Protein AF-X0QQA8-F1 (afdb_monomer)

Secondary structure (DSSP, 8-state):
-HHHHHHHHHTTT-HHHHHHHHHHHHHHHHHHTTSS-HHHHHHHHHHHHHHHHHHHHHHHHHHHHHHHHHHTTHHHHHHHHHGGG--TTTHHHHHHHHHHHHHHHHT-SSHHHHHHHHHHHHHHHHHT--HHHHHHHHHHHHHHHHHH-TT-HHHHHHHHHHTS-HHHHHHHHHHHHHHHHHHHHHHHHHHHHHHHS-----SS---S------HHHHHHHHHHHHHHHHHHHTTTTTS--S-TTSGGGS--

Solvent-accessible surface area (backbone atoms only — not comparable to full-atom values): 13981 Å² total; per-residue (Å²): 106,70,62,38,54,54,38,14,59,71,51,80,66,33,59,67,63,8,49,53,52,37,52,53,53,50,53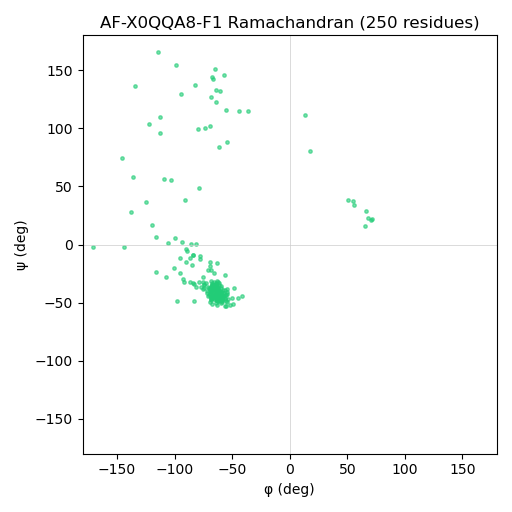,52,52,39,49,76,68,66,79,48,57,69,67,59,53,54,50,51,53,54,51,54,53,59,65,48,49,62,48,51,59,47,34,52,53,31,51,51,52,29,52,54,42,60,74,69,37,47,71,58,55,53,53,62,69,48,55,85,80,56,50,72,41,47,39,45,24,51,51,19,53,53,43,23,50,50,14,32,76,32,46,32,48,72,62,53,48,66,66,41,46,80,56,52,48,61,53,30,59,76,60,69,47,62,66,70,58,46,52,50,24,45,52,53,10,20,55,46,6,35,62,48,12,58,58,10,64,62,35,31,53,50,12,59,76,70,74,48,56,37,67,60,46,32,65,69,40,33,63,58,42,51,52,53,50,53,54,48,40,54,48,32,37,51,52,24,52,56,66,68,47,74,74,81,73,82,84,69,88,73,75,92,68,78,87,68,72,49,72,66,56,52,46,48,54,53,50,50,55,46,56,52,46,49,65,59,44,70,78,63,67,89,74,74,93,82,74,84,86,69,76,86,77,77,86,126

Mean predicted aligned error: 12.82 Å

Radius of gyration: 23.74 Å; Cα contacts (8 Å, |Δi|>4): 203; chains: 1; bounding box: 68×57×62 Å

pLDDT: mean 73.97, std 22.48, range [26.16, 92.88]

Sequence (252 aa):
MILLIVSTVYFEIDLLRGALLTCFVTVVVYWMQGILSFETQVEAIFKGFKVMLYPLSTVIGGFFLKAINDELGMTMYVIEAITPYMTIIIFPAVIFAVMAFLTFATSSSWGLYVLAMPIVFPISLALGVSTPLMIGALLSASSFGSHACFFSDSSLLAAQGAGCSPMQHAFTQFPYAMLGAGLSVVTFLGLGYMMLKPIKLNQYGLNYCRYTLTNDEKLFVSKYESSFTYSITYLSIKGLRSCETLLWRLRK

Foldseek 3Di:
DVQLVVQCVVVVNPSVRSVVVVLVVVLVVCVVVVVDDNVVSVVVVVVVVVLCPVLVVLVVVLVVLLVVCVVVVVLVVVCVVCLVVDALLQLLLVLLVSLLVVLQRSLDLPPNLVVCVVPSVVSCLVNVHDPVSNVVSNNLSSVLSQQQHLSHPNLSVVCSVVVHDSNVSNVVRNVVSVVSSVVVSVVSSVVSVVVPPPPPPVPDPDDDDRPPPDVVNVCVVVVVVVVVCCVVCVVPPVPDPDPPPPPPPPDD

Structure (mmCIF, N/CA/C/O backbone):
data_AF-X0QQA8-F1
#
_entry.id   AF-X0QQA8-F1
#
loop_
_atom_site.group_PDB
_atom_site.id
_atom_site.type_symbol
_atom_site.label_atom_id
_atom_site.label_alt_id
_atom_site.label_comp_id
_atom_site.label_asym_id
_atom_site.label_entity_id
_atom_site.label_seq_id
_atom_site.pdbx_PDB_ins_code
_atom_site.Cartn_x
_atom_site.Cartn_y
_atom_site.Cartn_z
_atom_site.occupancy
_atom_site.B_iso_or_equiv
_atom_site.auth_seq_id
_atom_site.auth_comp_id
_atom_site.auth_asym_id
_atom_site.auth_atom_id
_atom_site.pdbx_PDB_model_num
ATOM 1 N N . MET A 1 1 ? 2.388 -1.741 -24.691 1.00 79.75 1 MET A N 1
ATOM 2 C CA . MET A 1 1 ? 1.230 -1.918 -23.782 1.00 79.75 1 MET A CA 1
ATOM 3 C C . MET A 1 1 ? 0.285 -3.016 -24.255 1.00 79.75 1 MET A C 1
ATOM 5 O O . MET A 1 1 ? 0.160 -3.992 -23.536 1.00 79.75 1 MET A O 1
ATOM 9 N N . ILE A 1 2 ? -0.297 -2.940 -25.461 1.00 89.00 2 ILE A N 1
ATOM 10 C CA . ILE A 1 2 ? -1.203 -3.992 -25.984 1.00 89.00 2 ILE A CA 1
ATOM 11 C C . ILE A 1 2 ? -0.553 -5.388 -25.947 1.00 89.00 2 ILE A C 1
ATOM 13 O O . ILE A 1 2 ? -1.139 -6.323 -25.413 1.00 89.00 2 ILE A O 1
ATOM 17 N N . LEU A 1 3 ? 0.694 -5.504 -26.418 1.00 89.31 3 LEU A N 1
ATOM 18 C CA . LEU A 1 3 ? 1.455 -6.760 -26.397 1.00 89.31 3 LEU A CA 1
ATOM 19 C C . LEU A 1 3 ? 1.592 -7.362 -24.985 1.00 89.31 3 LEU A C 1
ATOM 21 O O . LEU A 1 3 ? 1.484 -8.573 -24.819 1.00 89.31 3 LEU A O 1
ATOM 25 N N . LEU A 1 4 ? 1.789 -6.513 -23.972 1.00 88.94 4 LEU A N 1
ATOM 26 C CA . LEU A 1 4 ? 1.944 -6.937 -22.581 1.00 88.94 4 LEU A CA 1
ATOM 27 C C . LEU A 1 4 ? 0.638 -7.486 -22.015 1.00 88.94 4 LEU A C 1
ATOM 29 O O . LEU A 1 4 ? 0.642 -8.534 -21.374 1.00 88.94 4 LEU A O 1
ATOM 33 N N . ILE A 1 5 ? -0.479 -6.819 -22.305 1.00 89.69 5 ILE A N 1
ATOM 34 C CA . ILE A 1 5 ? -1.809 -7.261 -21.874 1.00 89.69 5 ILE A CA 1
ATOM 35 C C . ILE A 1 5 ? -2.130 -8.624 -22.498 1.00 89.69 5 ILE A C 1
ATOM 37 O O . ILE A 1 5 ? -2.476 -9.557 -21.780 1.00 89.69 5 ILE A O 1
ATOM 41 N N . VAL A 1 6 ? -1.935 -8.769 -23.812 1.00 90.94 6 VAL A N 1
ATOM 42 C CA . VAL A 1 6 ? -2.199 -10.029 -24.530 1.00 90.94 6 VAL A CA 1
ATOM 43 C C . VAL A 1 6 ? -1.305 -11.161 -24.020 1.00 90.94 6 VAL A C 1
ATOM 45 O O . VAL A 1 6 ? -1.800 -12.251 -23.741 1.00 90.94 6 VAL A O 1
ATOM 48 N N . SER A 1 7 ? -0.009 -10.899 -23.829 1.00 88.19 7 SER A N 1
ATOM 49 C CA . SER A 1 7 ? 0.939 -11.900 -23.319 1.00 88.19 7 SER A CA 1
ATOM 50 C C . SER A 1 7 ? 0.598 -12.340 -21.894 1.00 88.19 7 SER A C 1
ATOM 52 O O . SER A 1 7 ? 0.690 -13.520 -21.574 1.00 88.19 7 SER A O 1
ATOM 54 N N . THR A 1 8 ? 0.165 -11.412 -21.038 1.00 89.56 8 THR A N 1
ATOM 55 C CA . THR A 1 8 ? -0.215 -11.718 -19.648 1.00 89.56 8 THR A CA 1
ATOM 56 C C . THR A 1 8 ? -1.489 -12.561 -19.587 1.00 89.56 8 THR A C 1
ATOM 58 O O . THR A 1 8 ? 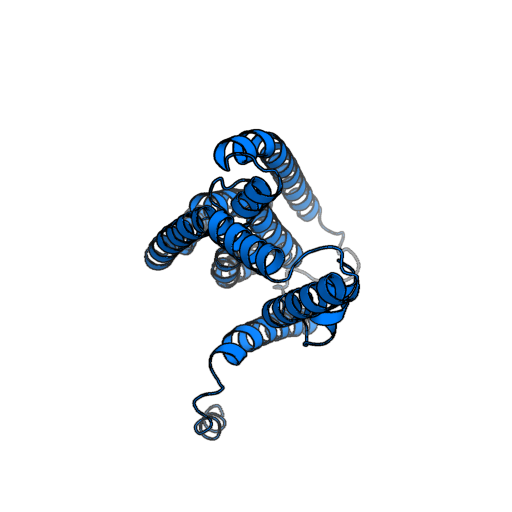-1.557 -13.517 -18.820 1.00 89.56 8 THR A O 1
ATOM 61 N N . VAL A 1 9 ? -2.486 -12.258 -20.426 1.00 89.81 9 VAL A N 1
ATOM 62 C CA . VAL A 1 9 ? -3.720 -13.060 -20.521 1.00 89.81 9 VAL A CA 1
ATOM 63 C C . VAL A 1 9 ? -3.427 -14.465 -21.054 1.00 89.81 9 VAL A C 1
ATOM 65 O O . VAL A 1 9 ? -4.009 -15.432 -20.573 1.00 89.81 9 VAL A O 1
ATOM 68 N N . TYR A 1 10 ? -2.497 -14.593 -22.003 1.00 90.94 10 TYR A N 1
ATOM 69 C CA . TYR A 1 10 ? -2.093 -15.885 -22.560 1.00 90.94 10 TYR A CA 1
ATOM 70 C C . TYR A 1 10 ? -1.425 -16.805 -21.523 1.00 90.94 10 TYR A C 1
ATOM 72 O O . TYR A 1 10 ? -1.669 -18.008 -21.523 1.00 90.94 10 TYR A O 1
ATOM 80 N N . PHE A 1 11 ? -0.617 -16.256 -20.610 1.00 89.56 11 PHE A N 1
ATOM 81 C CA . PHE A 1 11 ? 0.058 -17.015 -19.549 1.00 89.56 11 PHE A CA 1
ATOM 82 C C . PHE A 1 11 ? -0.748 -17.113 -18.245 1.00 89.56 11 PHE A C 1
ATOM 84 O O . PHE A 1 11 ? -0.166 -17.038 -17.167 1.00 89.56 11 PHE A O 1
ATOM 91 N N . GLU A 1 12 ? -2.071 -17.271 -18.318 1.00 89.38 12 GLU A N 1
ATOM 92 C CA . GLU A 1 12 ? -2.927 -17.461 -17.131 1.00 89.38 12 GLU A CA 1
ATOM 93 C C . GLU A 1 12 ? -2.769 -16.353 -16.063 1.00 89.38 12 GLU A C 1
ATOM 95 O O . GLU A 1 12 ? -2.838 -16.615 -14.865 1.00 89.38 12 GLU A O 1
ATOM 100 N N . ILE A 1 13 ? -2.587 -15.092 -16.483 1.00 82.50 13 ILE A N 1
ATOM 101 C CA . ILE A 1 13 ? -2.423 -13.923 -15.590 1.00 82.50 13 ILE A CA 1
ATOM 102 C C . ILE A 1 13 ? -1.068 -13.929 -14.837 1.00 82.50 13 ILE A C 1
ATOM 104 O O . ILE A 1 13 ? -0.878 -13.234 -13.840 1.00 82.50 13 ILE A O 1
ATOM 108 N N . ASP A 1 14 ? -0.064 -14.655 -15.339 1.00 87.56 14 ASP A N 1
ATOM 109 C CA . ASP A 1 14 ? 1.313 -14.563 -14.843 1.00 87.56 14 ASP A CA 1
ATOM 110 C C . ASP A 1 14 ? 2.021 -13.327 -15.434 1.00 87.56 14 ASP A C 1
ATOM 112 O O . ASP A 1 14 ? 2.506 -13.321 -16.575 1.00 87.56 14 ASP A O 1
ATOM 116 N N . LEU A 1 15 ? 2.079 -12.255 -14.636 1.00 85.81 15 LEU A N 1
ATOM 117 C CA . LEU A 1 15 ? 2.684 -10.979 -15.027 1.00 85.81 15 LEU A CA 1
ATOM 118 C C . LEU A 1 15 ? 4.190 -11.105 -15.313 1.00 85.81 15 LEU A C 1
ATOM 120 O O . LEU A 1 15 ? 4.706 -10.396 -16.178 1.00 85.81 15 LEU A O 1
ATOM 124 N N . LEU A 1 16 ? 4.897 -12.015 -14.632 1.00 88.81 16 LEU A N 1
ATOM 125 C CA . LEU A 1 16 ? 6.337 -12.205 -14.815 1.00 88.81 16 LEU A CA 1
ATOM 126 C C . LEU A 1 16 ? 6.621 -12.805 -16.194 1.00 88.81 16 LEU A C 1
ATOM 128 O O . LEU A 1 16 ? 7.435 -12.272 -16.952 1.00 88.81 16 LEU A O 1
ATOM 132 N N . ARG A 1 17 ? 5.916 -13.885 -16.549 1.00 86.06 17 ARG A N 1
ATOM 133 C CA . ARG A 1 17 ? 6.046 -14.522 -17.872 1.00 86.06 17 ARG A CA 1
ATOM 134 C C . ARG A 1 17 ? 5.597 -13.587 -18.988 1.00 86.06 17 ARG A C 1
ATOM 136 O O . ARG A 1 17 ? 6.279 -13.484 -20.009 1.00 86.06 17 ARG A O 1
ATOM 143 N N . GLY A 1 18 ? 4.497 -12.865 -18.769 1.00 90.69 18 GLY A N 1
ATOM 144 C CA . GLY A 1 18 ? 3.993 -11.856 -19.700 1.00 90.69 18 GLY A CA 1
ATOM 145 C C . GLY A 1 18 ? 5.009 -10.744 -19.971 1.00 90.69 18 GLY A C 1
ATOM 146 O O . GLY A 1 18 ? 5.257 -10.406 -21.132 1.00 90.69 18 GLY A O 1
ATOM 147 N N . ALA A 1 19 ? 5.650 -10.209 -18.927 1.00 89.88 19 ALA A N 1
ATOM 148 C CA . ALA A 1 19 ? 6.669 -9.167 -19.054 1.00 89.88 19 ALA A CA 1
ATOM 149 C C . ALA A 1 19 ? 7.936 -9.665 -19.771 1.00 89.88 19 ALA A C 1
ATOM 151 O O . ALA A 1 19 ? 8.432 -8.977 -20.664 1.00 89.88 19 ALA A O 1
ATOM 152 N N . LEU A 1 20 ? 8.424 -10.870 -19.451 1.00 91.19 20 LEU A N 1
ATOM 153 C CA . LEU A 1 20 ? 9.598 -11.463 -20.107 1.00 91.19 20 LEU A CA 1
ATOM 154 C C . LEU A 1 20 ? 9.373 -11.675 -21.610 1.00 91.19 20 LEU A C 1
ATOM 156 O O . LEU A 1 20 ? 10.217 -11.275 -22.415 1.00 91.19 20 LEU A O 1
ATOM 160 N N . LEU A 1 21 ? 8.221 -12.236 -21.997 1.00 92.00 21 LEU A N 1
ATOM 161 C CA . LEU A 1 21 ? 7.871 -12.412 -23.409 1.00 92.00 21 LEU A CA 1
ATOM 162 C C . LEU A 1 21 ? 7.756 -11.060 -24.124 1.00 92.00 21 LEU A C 1
ATOM 164 O O . LEU A 1 21 ? 8.277 -10.893 -25.224 1.00 92.00 21 LEU A O 1
ATOM 168 N N . THR A 1 22 ? 7.112 -10.081 -23.487 1.00 91.94 22 THR A N 1
ATOM 169 C CA . THR A 1 22 ? 6.951 -8.731 -24.047 1.00 91.94 22 THR A CA 1
ATOM 170 C C . THR A 1 22 ? 8.304 -8.072 -24.301 1.00 91.94 22 THR A C 1
ATOM 172 O O . THR A 1 22 ? 8.516 -7.520 -25.382 1.00 91.94 22 THR A O 1
ATOM 175 N N . CYS A 1 23 ? 9.232 -8.143 -23.344 1.00 90.25 23 CYS A N 1
ATOM 176 C CA . CYS A 1 23 ? 10.589 -7.626 -23.511 1.00 90.25 23 CYS A CA 1
ATOM 177 C C . CYS A 1 23 ? 11.314 -8.324 -24.666 1.00 90.25 23 CYS A C 1
ATOM 179 O O . CYS A 1 23 ? 11.877 -7.643 -25.521 1.00 90.25 23 CYS A O 1
ATOM 181 N N . PHE A 1 24 ? 11.240 -9.656 -24.741 1.00 91.25 24 PHE A N 1
ATOM 182 C CA . PHE A 1 24 ? 11.870 -10.429 -25.814 1.00 91.25 24 PHE A CA 1
ATOM 183 C C . PHE A 1 24 ? 11.347 -10.029 -27.200 1.00 91.25 24 PHE A C 1
ATOM 185 O O . PHE A 1 24 ? 12.123 -9.701 -28.094 1.00 91.25 24 PHE A O 1
ATOM 192 N N . VAL A 1 25 ? 10.025 -9.980 -27.369 1.00 92.44 25 VAL A N 1
ATOM 193 C CA . VAL A 1 25 ? 9.400 -9.591 -28.641 1.00 92.44 25 VAL A CA 1
ATOM 194 C C . VAL A 1 25 ? 9.735 -8.142 -29.004 1.00 92.44 25 VAL A C 1
ATOM 196 O O . VAL A 1 25 ? 9.986 -7.852 -30.170 1.00 92.44 25 VAL A O 1
ATOM 199 N N . THR A 1 26 ? 9.797 -7.233 -28.027 1.00 90.88 26 THR A N 1
ATOM 200 C CA . THR A 1 26 ? 10.152 -5.823 -28.275 1.00 90.88 26 THR A CA 1
ATOM 201 C C . THR A 1 26 ? 11.580 -5.686 -28.809 1.00 90.88 26 THR A C 1
ATOM 203 O O . THR A 1 26 ? 11.798 -4.938 -29.761 1.00 90.88 26 THR A O 1
ATOM 206 N N . VAL A 1 27 ? 12.534 -6.450 -28.261 1.00 90.94 27 VAL A N 1
ATOM 207 C CA . VAL A 1 27 ? 13.923 -6.504 -28.756 1.00 90.94 27 VAL A CA 1
ATOM 208 C C . VAL A 1 27 ? 13.965 -6.986 -30.208 1.00 90.94 27 VAL A C 1
ATOM 210 O O . VAL A 1 27 ? 14.578 -6.348 -31.063 1.00 90.94 27 VAL A O 1
ATOM 213 N N . VAL A 1 28 ? 13.248 -8.069 -30.525 1.00 91.19 28 VAL A N 1
ATOM 214 C CA . VAL A 1 28 ? 13.195 -8.615 -31.893 1.00 91.19 28 VAL A CA 1
ATOM 215 C C . VAL A 1 28 ? 12.598 -7.606 -32.875 1.00 91.19 28 VAL A C 1
ATOM 217 O O . VAL A 1 28 ? 13.167 -7.380 -33.941 1.00 91.19 28 VAL A O 1
ATOM 220 N N . VAL A 1 29 ? 11.487 -6.955 -32.520 1.00 91.81 29 VAL A N 1
ATOM 221 C CA . VAL A 1 29 ? 10.819 -5.979 -33.395 1.00 91.81 29 VAL A CA 1
ATOM 222 C C . VAL A 1 29 ? 11.712 -4.767 -33.664 1.00 91.81 29 VAL A C 1
ATOM 224 O O . VAL A 1 29 ? 11.861 -4.373 -34.819 1.00 91.81 29 VAL A O 1
ATOM 227 N N . TYR A 1 30 ? 12.348 -4.194 -32.639 1.00 90.94 30 TYR A N 1
ATOM 228 C CA . TYR A 1 30 ? 13.239 -3.041 -32.819 1.00 90.94 30 TYR A CA 1
ATOM 229 C C . TYR A 1 30 ? 14.516 -3.387 -33.579 1.00 90.94 30 TYR A C 1
ATOM 231 O O . TYR A 1 30 ? 15.024 -2.547 -34.324 1.00 90.94 30 TYR A O 1
ATOM 239 N N . TRP A 1 31 ? 15.007 -4.621 -33.439 1.00 89.00 31 TRP A N 1
ATOM 240 C CA . TRP A 1 31 ? 16.117 -5.114 -34.245 1.00 89.00 31 TRP A CA 1
ATOM 241 C C . TRP A 1 31 ? 15.723 -5.278 -35.720 1.00 89.00 31 TRP A C 1
ATOM 243 O O . TRP A 1 31 ? 16.429 -4.776 -36.591 1.00 89.00 31 TRP A O 1
ATOM 253 N N . MET A 1 32 ? 14.564 -5.883 -36.011 1.00 90.50 32 MET A N 1
ATOM 254 C CA . MET A 1 32 ? 14.054 -6.041 -37.383 1.00 90.50 32 MET A CA 1
ATOM 255 C C . MET A 1 32 ? 13.743 -4.706 -38.070 1.00 90.50 32 MET A C 1
ATOM 257 O O . MET A 1 32 ? 13.909 -4.585 -39.280 1.00 90.50 32 MET A O 1
ATOM 261 N N . GLN A 1 33 ? 13.291 -3.702 -37.315 1.00 90.12 33 GLN A N 1
ATOM 262 C CA . GLN A 1 33 ? 12.996 -2.367 -37.844 1.00 90.12 33 GLN A CA 1
ATOM 263 C C . GLN A 1 33 ? 14.255 -1.510 -38.065 1.00 90.12 33 GLN A C 1
ATOM 265 O O . GLN A 1 33 ? 14.153 -0.437 -38.655 1.00 90.12 33 GLN A O 1
ATOM 270 N N . GLY A 1 34 ? 15.429 -1.944 -37.590 1.00 86.19 34 GLY A N 1
ATOM 271 C CA . GLY A 1 34 ? 16.688 -1.208 -37.745 1.00 86.19 34 GLY A CA 1
ATOM 272 C C . GLY A 1 34 ? 16.735 0.139 -37.010 1.00 86.19 34 GLY A C 1
ATOM 273 O O . GLY A 1 34 ? 17.592 0.963 -37.314 1.00 86.19 34 GLY A O 1
ATOM 274 N N . ILE A 1 35 ? 15.823 0.379 -36.059 1.00 87.00 35 ILE A N 1
ATOM 275 C CA . ILE A 1 35 ? 15.700 1.664 -35.346 1.00 87.00 35 ILE A CA 1
ATOM 276 C C . ILE A 1 35 ? 16.792 1.805 -34.278 1.00 87.00 35 ILE A C 1
ATOM 278 O O . ILE A 1 35 ? 17.307 2.898 -34.052 1.00 87.00 35 ILE A O 1
ATOM 282 N N . LEU A 1 36 ? 17.142 0.701 -33.611 1.00 85.88 36 LEU A N 1
ATOM 283 C CA . LEU A 1 36 ? 18.119 0.651 -32.521 1.00 85.88 36 LEU A CA 1
ATOM 284 C C . LEU A 1 36 ? 19.074 -0.527 -32.719 1.00 85.88 36 LEU A C 1
ATOM 286 O O . LEU A 1 36 ? 18.627 -1.643 -32.994 1.00 85.88 36 LEU A O 1
ATOM 290 N N . SER A 1 37 ? 20.374 -0.299 -32.512 1.00 90.00 37 SER A N 1
ATOM 291 C CA . SER A 1 37 ? 21.371 -1.373 -32.503 1.00 90.00 37 SER A CA 1
ATOM 292 C C . SER A 1 37 ? 21.133 -2.326 -31.327 1.00 90.00 37 SER A C 1
ATOM 294 O O . SER A 1 37 ? 20.617 -1.931 -30.278 1.00 90.00 37 SER A O 1
ATOM 296 N N . PHE A 1 38 ? 21.521 -3.592 -31.489 1.00 87.75 38 PHE A N 1
ATOM 297 C CA . PHE A 1 38 ? 21.370 -4.599 -30.436 1.00 87.75 38 PHE A CA 1
ATOM 298 C C . PHE A 1 38 ? 22.100 -4.197 -29.142 1.00 87.75 38 PHE A C 1
ATOM 300 O O . PHE A 1 38 ? 21.558 -4.357 -28.051 1.00 87.75 38 PHE A O 1
ATOM 307 N N . GLU A 1 39 ? 23.288 -3.601 -29.265 1.00 89.81 39 GLU A N 1
ATOM 308 C CA . GLU A 1 39 ? 24.075 -3.110 -28.131 1.00 89.81 39 GLU A CA 1
ATOM 309 C C . GLU A 1 39 ? 23.315 -2.047 -27.324 1.00 89.81 39 GLU A C 1
ATOM 311 O O . GLU A 1 39 ? 23.157 -2.190 -26.112 1.00 89.81 39 GLU A O 1
ATOM 316 N N . THR A 1 40 ? 22.737 -1.045 -27.997 1.00 90.88 40 THR A N 1
ATOM 317 C CA . THR A 1 40 ? 21.949 0.005 -27.334 1.00 90.88 40 THR A CA 1
ATOM 318 C C . THR A 1 40 ? 20.681 -0.550 -26.681 1.00 90.88 40 THR A C 1
ATOM 320 O O . THR A 1 40 ? 20.278 -0.078 -25.618 1.00 90.88 40 THR A O 1
ATOM 323 N N . GLN A 1 41 ? 20.046 -1.568 -27.272 1.00 90.69 41 GLN A N 1
ATOM 324 C CA . GLN A 1 41 ? 18.873 -2.216 -26.672 1.00 90.69 41 GLN A CA 1
ATOM 325 C C . GLN A 1 41 ? 19.228 -2.955 -25.374 1.00 90.69 41 GLN A C 1
ATOM 327 O O . GLN A 1 41 ? 18.515 -2.826 -24.376 1.00 90.69 41 GLN A O 1
ATOM 332 N N . VAL A 1 42 ? 20.340 -3.694 -25.362 1.00 90.94 42 VAL A N 1
ATOM 333 C CA . VAL A 1 42 ? 20.828 -4.394 -24.164 1.00 90.94 42 VAL A CA 1
ATOM 334 C C . VAL A 1 42 ? 21.238 -3.392 -23.082 1.00 90.94 42 VAL A C 1
ATOM 336 O O . VAL A 1 42 ? 20.842 -3.546 -21.925 1.00 90.94 42 VAL A O 1
ATOM 339 N N . GLU A 1 43 ? 21.948 -2.323 -23.444 1.00 92.88 43 GLU A N 1
ATOM 340 C CA . GLU A 1 43 ? 22.315 -1.255 -22.508 1.00 92.88 43 GLU A CA 1
ATOM 341 C C . GLU A 1 43 ? 21.075 -0.586 -21.891 1.00 92.88 43 GLU A C 1
ATOM 343 O O . GLU A 1 43 ? 21.027 -0.357 -20.679 1.00 92.88 43 GLU A O 1
ATOM 348 N N . ALA A 1 44 ? 20.026 -0.342 -22.686 1.00 91.06 44 ALA A N 1
ATOM 349 C CA . ALA A 1 44 ? 18.762 0.209 -22.199 1.00 91.06 44 ALA A CA 1
ATOM 350 C C . ALA A 1 44 ? 18.069 -0.714 -21.180 1.00 91.06 44 ALA A C 1
ATOM 352 O O . ALA A 1 44 ? 17.554 -0.227 -20.169 1.00 91.06 44 ALA A O 1
ATOM 353 N N . ILE A 1 45 ? 18.099 -2.035 -21.395 1.00 90.50 45 ILE A N 1
ATOM 354 C CA . ILE A 1 45 ? 17.571 -3.022 -20.439 1.00 90.50 45 ILE A CA 1
ATOM 355 C C . ILE A 1 45 ? 18.341 -2.949 -19.113 1.00 90.50 45 ILE A C 1
ATOM 357 O O . ILE A 1 45 ? 17.726 -2.831 -18.048 1.00 90.50 45 ILE A O 1
ATOM 361 N N . PHE A 1 46 ? 19.677 -2.949 -19.156 1.00 92.62 46 PHE A N 1
ATOM 362 C CA . PHE A 1 46 ? 20.505 -2.840 -17.948 1.00 92.62 46 PHE A CA 1
ATOM 363 C C . PHE A 1 46 ? 20.324 -1.502 -17.228 1.00 92.62 46 PHE A C 1
ATOM 365 O O . PHE A 1 46 ? 20.272 -1.461 -15.996 1.00 92.62 46 PHE A O 1
ATOM 372 N N . LYS A 1 47 ? 20.170 -0.404 -17.974 1.00 91.25 47 LYS A N 1
ATOM 373 C CA . LYS A 1 47 ? 19.849 0.910 -17.409 1.00 91.25 47 LYS A CA 1
ATOM 374 C C . LYS A 1 47 ? 18.510 0.883 -16.673 1.00 91.25 47 LYS A C 1
ATOM 376 O O . LYS A 1 47 ? 18.438 1.392 -15.556 1.00 91.25 47 LYS A O 1
ATOM 381 N N . GLY A 1 48 ? 17.484 0.253 -17.248 1.00 88.69 48 GLY A N 1
ATOM 382 C CA . GLY A 1 48 ? 16.189 0.052 -16.590 1.00 88.69 48 GLY A CA 1
ATOM 383 C C . GLY A 1 48 ? 16.316 -0.739 -15.287 1.00 88.69 48 GLY A C 1
ATOM 384 O O . GLY A 1 48 ? 15.794 -0.319 -14.255 1.00 88.69 48 GLY A O 1
ATOM 385 N N . PHE A 1 49 ? 17.091 -1.828 -15.303 1.00 89.31 49 PHE A N 1
ATOM 386 C CA . PHE A 1 49 ? 17.369 -2.617 -14.101 1.00 89.31 49 PHE A CA 1
ATOM 387 C C . PHE A 1 49 ? 18.062 -1.785 -13.012 1.00 89.31 49 PHE A C 1
ATOM 389 O O . PHE A 1 49 ? 17.641 -1.808 -11.857 1.00 89.31 49 PHE A O 1
ATOM 396 N N . LYS A 1 50 ? 19.070 -0.980 -13.378 1.00 89.94 50 LYS A N 1
ATOM 397 C CA . LYS A 1 50 ? 19.808 -0.109 -12.446 1.00 89.94 50 LYS A CA 1
ATOM 398 C C . LYS A 1 50 ? 18.908 0.922 -11.761 1.00 89.94 50 LYS A C 1
ATOM 400 O O . LYS A 1 50 ? 19.072 1.159 -10.568 1.00 89.94 50 LYS A O 1
ATOM 405 N N . VAL A 1 51 ? 17.964 1.519 -12.491 1.00 86.62 51 VAL A N 1
ATOM 406 C CA . VAL A 1 51 ? 17.008 2.497 -11.937 1.00 86.62 51 VAL A CA 1
ATOM 407 C C . VAL A 1 51 ? 16.096 1.850 -10.885 1.00 86.62 51 VAL A C 1
ATOM 409 O O . VAL A 1 51 ? 15.805 2.461 -9.861 1.00 86.62 51 VAL A O 1
ATOM 412 N N . MET A 1 52 ? 15.718 0.584 -11.076 1.00 87.00 52 MET A N 1
ATOM 413 C CA . MET A 1 52 ? 14.825 -0.138 -10.160 1.00 87.00 52 MET A CA 1
ATOM 414 C C . MET A 1 52 ? 15.498 -0.648 -8.877 1.00 87.00 52 MET A C 1
ATOM 416 O O . MET A 1 52 ? 14.794 -0.999 -7.930 1.00 87.00 52 MET A O 1
ATOM 420 N N . LEU A 1 53 ? 16.835 -0.648 -8.789 1.00 88.12 53 LEU A N 1
ATOM 421 C CA . LEU A 1 53 ? 17.552 -1.128 -7.598 1.00 88.12 53 LEU A CA 1
ATOM 422 C C . LEU A 1 53 ? 17.241 -0.312 -6.333 1.00 88.12 53 LEU A C 1
ATOM 424 O O . LEU A 1 53 ? 17.126 -0.881 -5.250 1.00 88.12 53 LEU A O 1
ATOM 428 N N . TYR A 1 54 ? 17.093 1.008 -6.463 1.00 84.06 54 TYR A N 1
ATOM 429 C CA . TYR A 1 54 ? 16.815 1.899 -5.331 1.00 84.06 54 TYR A CA 1
ATOM 430 C C . TYR A 1 54 ? 15.403 1.707 -4.725 1.00 84.06 54 TYR A C 1
ATOM 432 O O . TYR A 1 54 ? 15.281 1.553 -3.508 1.00 84.06 54 TYR A O 1
ATOM 440 N N . PRO A 1 55 ? 14.322 1.651 -5.525 1.00 82.25 55 PRO A N 1
ATOM 441 C CA . PRO A 1 55 ? 13.006 1.246 -5.027 1.00 82.25 55 PRO A CA 1
ATOM 442 C C . PRO A 1 55 ? 13.019 -0.128 -4.370 1.00 82.25 55 PRO A C 1
ATOM 444 O O . PRO A 1 55 ? 12.440 -0.305 -3.302 1.00 82.25 55 PRO A O 1
ATOM 447 N N . LEU A 1 56 ? 13.697 -1.095 -4.992 1.00 85.50 56 LEU A N 1
ATOM 448 C CA . LEU A 1 56 ? 13.697 -2.480 -4.541 1.00 85.50 56 LEU A CA 1
ATOM 449 C C . LEU A 1 56 ? 14.344 -2.630 -3.158 1.00 85.50 56 LEU A C 1
ATOM 451 O O . LEU A 1 56 ? 13.796 -3.327 -2.307 1.00 85.50 56 LEU A O 1
ATOM 455 N N . SER A 1 57 ? 15.447 -1.923 -2.888 1.00 86.19 57 SER A N 1
ATOM 456 C CA . SER A 1 57 ? 16.064 -1.911 -1.553 1.00 86.19 57 SER A CA 1
ATOM 457 C C . SER A 1 57 ? 15.146 -1.309 -0.483 1.00 86.19 57 SER A C 1
ATOM 459 O O . SER A 1 57 ? 15.107 -1.800 0.644 1.00 86.19 57 SER A O 1
ATOM 461 N N . THR A 1 58 ? 14.356 -0.296 -0.843 1.00 83.50 58 THR A N 1
ATOM 462 C CA . THR A 1 58 ? 13.408 0.351 0.074 1.00 83.50 58 THR A CA 1
ATOM 463 C C . THR A 1 58 ? 12.212 -0.560 0.377 1.00 83.50 58 THR A C 1
ATOM 465 O O . THR A 1 58 ? 11.827 -0.704 1.536 1.00 83.50 58 THR A O 1
ATOM 468 N N . VAL A 1 59 ? 11.678 -1.250 -0.638 1.00 82.50 59 VAL A N 1
ATOM 469 C CA . VAL A 1 59 ? 10.599 -2.244 -0.480 1.00 82.50 59 VAL A CA 1
ATOM 470 C C . VAL A 1 59 ? 11.038 -3.410 0.408 1.00 82.50 59 VAL A C 1
ATOM 472 O O . VAL A 1 59 ? 10.271 -3.847 1.263 1.00 82.50 59 VAL A O 1
ATOM 475 N N . ILE A 1 60 ? 12.279 -3.888 0.263 1.00 86.44 60 ILE A N 1
ATOM 476 C CA . ILE A 1 60 ? 12.839 -4.921 1.148 1.00 86.44 60 ILE A CA 1
ATOM 477 C C . ILE A 1 60 ? 12.809 -4.448 2.610 1.00 86.44 60 ILE A C 1
ATOM 479 O O . ILE A 1 60 ? 12.346 -5.188 3.476 1.00 86.44 60 ILE A O 1
ATOM 483 N N . GLY A 1 61 ? 13.227 -3.208 2.885 1.00 85.38 61 GLY A N 1
ATOM 484 C CA . GLY A 1 61 ? 13.128 -2.608 4.222 1.00 85.38 61 GLY A CA 1
ATOM 485 C C . GLY A 1 61 ? 11.690 -2.545 4.752 1.00 85.38 61 GLY A C 1
ATOM 486 O O . GLY A 1 61 ? 11.447 -2.880 5.912 1.00 85.38 61 GLY A O 1
ATOM 487 N N . GLY A 1 62 ? 10.725 -2.202 3.893 1.00 82.75 62 GLY A N 1
ATOM 488 C CA . GLY A 1 62 ? 9.296 -2.232 4.223 1.00 82.75 62 GLY A CA 1
ATOM 489 C C . GLY A 1 62 ? 8.800 -3.633 4.599 1.00 82.75 62 GLY A C 1
ATOM 490 O O . GLY A 1 62 ? 8.109 -3.794 5.604 1.00 82.75 62 GLY A O 1
ATOM 491 N N . PHE A 1 63 ? 9.210 -4.669 3.862 1.00 81.62 63 PHE A N 1
ATOM 492 C CA . PHE A 1 63 ? 8.874 -6.056 4.199 1.00 81.62 63 PHE A CA 1
ATOM 493 C C . PHE A 1 63 ? 9.515 -6.534 5.504 1.00 81.62 63 PHE A C 1
ATOM 495 O O . PHE A 1 63 ? 8.870 -7.283 6.235 1.00 81.62 63 PHE A O 1
ATOM 502 N N . PHE A 1 64 ? 10.732 -6.089 5.834 1.00 87.00 64 PHE A N 1
ATOM 503 C CA . PHE A 1 64 ? 11.336 -6.361 7.143 1.00 87.00 64 PHE A CA 1
ATOM 504 C C . PHE A 1 64 ? 10.530 -5.732 8.281 1.00 87.00 64 PHE A C 1
ATOM 506 O O . PHE A 1 64 ? 10.209 -6.419 9.249 1.00 87.00 64 PHE A O 1
ATOM 513 N N . LEU A 1 65 ? 10.154 -4.455 8.152 1.00 84.94 65 LEU A N 1
ATOM 514 C CA . LEU A 1 65 ? 9.321 -3.771 9.146 1.00 84.94 65 LEU A CA 1
ATOM 515 C C . LEU A 1 65 ? 7.973 -4.478 9.324 1.00 84.94 65 LEU A C 1
ATOM 517 O O . LEU A 1 65 ? 7.534 -4.709 10.450 1.00 84.94 65 LEU A O 1
ATOM 521 N N . LYS A 1 66 ? 7.348 -4.876 8.212 1.00 82.44 66 LYS A N 1
ATOM 522 C CA . LYS A 1 66 ? 6.124 -5.675 8.218 1.00 82.44 66 LYS A CA 1
ATOM 523 C C . LYS A 1 66 ? 6.322 -7.005 8.951 1.00 82.44 66 LYS A C 1
ATOM 525 O O . LYS A 1 66 ? 5.511 -7.332 9.806 1.00 82.44 66 LYS A O 1
ATOM 530 N N . ALA A 1 67 ? 7.375 -7.760 8.636 1.00 85.19 67 ALA A N 1
ATOM 531 C CA . ALA A 1 67 ? 7.625 -9.072 9.233 1.00 85.19 67 ALA A CA 1
ATOM 532 C C . ALA A 1 67 ? 7.795 -8.986 10.756 1.00 85.19 67 ALA A C 1
ATOM 534 O O . ALA A 1 67 ? 7.181 -9.762 11.481 1.00 85.19 67 ALA A O 1
ATOM 535 N N . ILE A 1 68 ? 8.550 -7.990 11.231 1.00 88.50 68 ILE A N 1
ATOM 536 C CA . ILE A 1 68 ? 8.704 -7.713 12.665 1.00 88.50 68 ILE A CA 1
ATOM 537 C C . ILE A 1 68 ? 7.338 -7.400 13.283 1.00 88.50 68 ILE A C 1
ATOM 539 O O . ILE A 1 68 ? 6.974 -7.950 14.316 1.00 88.50 68 ILE A O 1
ATOM 543 N N . ASN A 1 69 ? 6.546 -6.548 12.636 1.00 85.12 69 ASN A N 1
ATOM 544 C CA . ASN A 1 69 ? 5.237 -6.162 13.146 1.00 85.12 69 ASN A CA 1
ATOM 545 C C . ASN A 1 69 ? 4.223 -7.319 13.208 1.00 85.12 69 ASN A C 1
ATOM 547 O O . ASN A 1 69 ? 3.409 -7.388 14.134 1.00 85.12 69 ASN A O 1
ATOM 551 N N . ASP A 1 70 ? 4.273 -8.211 12.220 1.00 82.62 70 ASP A N 1
ATOM 552 C CA . ASP A 1 70 ? 3.457 -9.422 12.168 1.00 82.62 70 ASP A CA 1
ATOM 553 C C . ASP A 1 70 ? 3.872 -10.399 13.285 1.00 82.62 70 ASP A C 1
ATOM 555 O O . ASP A 1 70 ? 3.004 -10.963 13.949 1.00 82.62 70 ASP A O 1
ATOM 559 N N . GLU A 1 71 ? 5.175 -10.538 13.562 1.00 87.19 71 GLU A N 1
ATOM 560 C CA . GLU A 1 71 ? 5.705 -11.373 14.655 1.00 87.19 71 GLU A CA 1
ATOM 561 C C . GLU A 1 71 ? 5.341 -10.827 16.045 1.00 87.19 71 GLU A C 1
ATOM 563 O O . GLU A 1 71 ? 5.021 -11.596 16.950 1.00 87.19 71 GLU A O 1
ATOM 568 N N . LEU A 1 72 ? 5.292 -9.499 16.207 1.00 87.81 72 LEU A N 1
ATOM 569 C CA . LEU A 1 72 ? 4.780 -8.860 17.426 1.00 87.81 72 LEU A CA 1
ATOM 570 C C . LEU A 1 72 ? 3.262 -9.030 17.608 1.00 87.81 72 LEU A C 1
ATOM 572 O O . LEU A 1 72 ? 2.745 -8.749 18.689 1.00 87.81 72 LEU A O 1
ATOM 576 N N . GLY A 1 73 ? 2.526 -9.431 16.567 1.00 84.94 73 GLY A N 1
ATOM 577 C CA . GLY A 1 73 ? 1.070 -9.528 16.616 1.00 84.94 73 GLY A CA 1
ATOM 578 C C . GLY A 1 73 ? 0.373 -8.172 16.779 1.00 84.94 73 GLY A C 1
ATOM 579 O O . GLY A 1 73 ? -0.721 -8.114 17.341 1.00 84.94 73 GLY A O 1
ATOM 580 N N . MET A 1 74 ? 0.968 -7.074 16.286 1.00 84.62 74 MET A N 1
ATOM 581 C CA . MET A 1 74 ? 0.441 -5.709 16.482 1.00 84.62 74 MET A CA 1
ATOM 582 C C . MET A 1 74 ? -1.017 -5.581 16.025 1.00 84.62 74 MET A C 1
ATOM 584 O O . MET A 1 74 ? -1.834 -4.977 16.716 1.00 84.62 74 MET A O 1
ATOM 588 N N . THR A 1 75 ? -1.358 -6.172 14.877 1.00 82.50 75 THR A N 1
ATOM 589 C CA . THR A 1 75 ? -2.724 -6.151 14.334 1.00 82.50 75 THR A CA 1
ATOM 590 C C . THR A 1 75 ? -3.723 -6.785 15.304 1.00 82.50 75 THR A C 1
ATOM 592 O O . THR A 1 75 ? -4.781 -6.205 15.544 1.00 82.50 75 THR A O 1
ATOM 595 N N . MET A 1 76 ? -3.372 -7.932 15.902 1.00 81.19 76 MET A N 1
ATOM 596 C CA . MET A 1 76 ? -4.212 -8.618 16.894 1.00 81.19 76 MET A CA 1
ATOM 597 C C 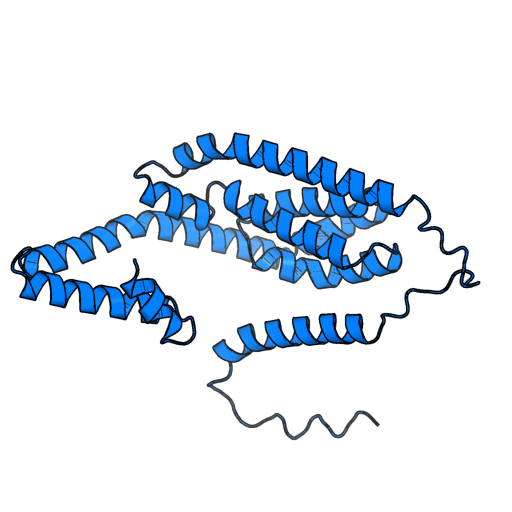. MET A 1 76 ? -4.392 -7.743 18.135 1.00 81.19 76 MET A C 1
ATOM 599 O O . MET A 1 76 ? -5.517 -7.445 18.527 1.00 81.19 76 MET A O 1
ATOM 603 N N . TYR A 1 77 ? -3.275 -7.270 18.695 1.00 86.00 77 TYR A N 1
ATOM 604 C CA . TYR A 1 77 ? -3.248 -6.457 19.907 1.00 86.00 77 TYR A CA 1
ATOM 605 C C . TYR A 1 77 ? -4.112 -5.201 19.778 1.00 86.00 77 TYR A C 1
ATOM 607 O O . TYR A 1 77 ? -4.909 -4.882 20.659 1.00 86.00 77 TYR A O 1
ATOM 615 N N . VAL A 1 78 ? -3.983 -4.491 18.656 1.00 84.56 78 VAL A N 1
ATOM 616 C CA . VAL A 1 78 ? -4.728 -3.257 18.424 1.00 84.56 78 VAL A CA 1
ATOM 617 C C . VAL A 1 78 ? -6.221 -3.550 18.267 1.00 84.56 78 VAL A C 1
ATOM 619 O O . VAL A 1 78 ? -7.023 -2.881 18.910 1.00 84.56 78 VAL A O 1
ATOM 622 N N . ILE A 1 79 ? -6.626 -4.565 17.496 1.00 80.56 79 ILE A N 1
ATOM 623 C CA . ILE A 1 79 ? -8.054 -4.900 17.339 1.00 80.56 79 ILE A CA 1
ATOM 624 C C . ILE A 1 79 ? -8.680 -5.290 18.686 1.00 80.56 79 ILE A C 1
ATOM 626 O O . ILE A 1 79 ? -9.751 -4.781 19.031 1.00 80.56 79 ILE A O 1
ATOM 630 N N . GLU A 1 80 ? -8.015 -6.133 19.475 1.00 82.00 80 GLU A N 1
ATOM 631 C CA . GLU A 1 80 ? -8.497 -6.548 20.799 1.00 82.00 80 GLU A CA 1
ATOM 632 C C . GLU A 1 80 ? -8.615 -5.368 21.770 1.00 82.00 80 GLU A C 1
ATOM 634 O O . GLU A 1 80 ? -9.617 -5.256 22.476 1.00 82.00 80 GLU A O 1
ATOM 639 N N . ALA A 1 81 ? -7.654 -4.439 21.751 1.00 84.81 81 ALA A N 1
ATOM 640 C CA . ALA A 1 81 ? -7.663 -3.261 22.615 1.00 84.81 81 ALA A CA 1
ATOM 641 C C . ALA A 1 81 ? -8.841 -2.314 22.337 1.00 84.81 81 ALA A C 1
ATOM 643 O O . ALA A 1 81 ? -9.345 -1.671 23.258 1.00 84.81 81 ALA A O 1
ATOM 644 N N . ILE A 1 82 ? -9.297 -2.212 21.084 1.00 82.31 82 ILE A N 1
ATOM 645 C CA . ILE A 1 82 ? -10.339 -1.245 20.702 1.00 82.31 82 ILE A CA 1
ATOM 646 C C . ILE A 1 82 ? -11.738 -1.876 20.708 1.00 82.31 82 ILE A C 1
ATOM 648 O O . ILE A 1 82 ? -12.725 -1.172 20.917 1.00 82.31 82 ILE A O 1
ATOM 652 N N . THR A 1 83 ? -11.835 -3.200 20.545 1.00 78.69 83 THR A N 1
ATOM 653 C CA . THR A 1 83 ? -13.093 -3.969 20.602 1.00 78.69 83 THR A CA 1
ATOM 654 C C . THR A 1 83 ? -14.017 -3.594 21.777 1.00 78.69 83 THR A C 1
ATOM 656 O O . THR A 1 83 ? -15.202 -3.371 21.521 1.00 78.69 83 THR A O 1
ATOM 659 N N . PRO A 1 84 ? -13.551 -3.451 23.039 1.00 77.50 84 PRO A N 1
ATOM 660 C CA . PRO A 1 84 ? -14.437 -3.129 24.165 1.00 77.50 84 PRO A CA 1
ATOM 661 C C . PRO A 1 84 ? -15.017 -1.706 24.136 1.00 77.50 84 PRO A C 1
ATOM 663 O O . PRO A 1 84 ? -16.019 -1.446 24.797 1.00 77.50 84 PRO A O 1
ATOM 666 N N . TYR A 1 85 ? -14.420 -0.787 23.375 1.00 75.88 85 TYR A N 1
ATOM 667 C CA . TYR A 1 85 ? -14.875 0.604 23.270 1.00 75.88 85 TYR A CA 1
ATOM 668 C C . TYR A 1 85 ? -15.822 0.836 22.083 1.00 75.88 85 TYR A C 1
ATOM 670 O O . TYR A 1 85 ? -16.236 1.969 21.833 1.00 75.88 85 TYR A O 1
ATOM 678 N N . MET A 1 86 ? -16.153 -0.212 21.322 1.00 74.94 86 MET A N 1
ATOM 679 C CA . MET A 1 86 ? -16.888 -0.086 20.066 1.00 74.94 86 MET A CA 1
ATOM 680 C C . MET A 1 86 ? -18.400 -0.258 20.238 1.00 74.94 86 MET A C 1
ATOM 682 O O . MET A 1 86 ? -18.885 -1.263 20.752 1.00 74.94 86 MET A O 1
ATOM 686 N N . THR A 1 87 ? -19.157 0.692 19.692 1.00 78.31 87 THR A N 1
ATOM 687 C CA . THR A 1 87 ? -20.611 0.589 19.492 1.00 78.31 87 THR A CA 1
ATOM 688 C C . THR A 1 87 ? -20.911 0.198 18.042 1.00 78.31 87 THR A C 1
ATOM 690 O O . THR A 1 87 ? -20.150 0.537 17.136 1.00 78.31 87 THR A O 1
ATOM 693 N N . ILE A 1 88 ? -22.066 -0.429 17.793 1.00 76.06 88 ILE A N 1
ATOM 694 C CA . ILE A 1 88 ? -22.522 -0.881 16.459 1.00 76.06 88 ILE A CA 1
ATOM 695 C C . ILE A 1 88 ? -22.397 0.219 15.381 1.00 76.06 88 ILE A C 1
ATOM 697 O O . ILE A 1 88 ? -22.000 -0.065 14.256 1.00 76.06 88 ILE A O 1
ATOM 701 N N . ILE A 1 89 ? -22.674 1.484 15.734 1.00 81.19 89 ILE A N 1
ATOM 702 C CA . ILE A 1 89 ? -22.615 2.645 14.819 1.00 81.19 89 ILE A CA 1
ATOM 703 C C . ILE A 1 89 ? -21.198 2.910 14.316 1.00 81.19 89 ILE A C 1
ATOM 705 O O . ILE A 1 89 ? -20.979 3.169 13.136 1.00 81.19 89 ILE A O 1
ATOM 709 N N . ILE A 1 90 ? -20.242 2.927 15.242 1.00 85.81 90 ILE A N 1
ATOM 710 C CA . ILE A 1 90 ? -18.889 3.421 14.986 1.00 85.81 90 ILE A CA 1
ATOM 711 C C . ILE A 1 90 ? -17.960 2.308 14.508 1.00 85.81 90 ILE A C 1
ATOM 713 O O . ILE A 1 90 ? -16.907 2.601 13.950 1.00 85.81 90 ILE A O 1
ATOM 717 N N . PHE A 1 91 ? -18.360 1.046 14.679 1.00 85.62 91 PHE A N 1
ATOM 718 C CA . PHE A 1 91 ? -17.524 -0.119 14.417 1.00 85.62 91 PHE A CA 1
ATOM 719 C C . PHE A 1 91 ? -16.875 -0.123 13.015 1.00 85.62 91 PHE A C 1
ATOM 721 O O . PHE A 1 91 ? -15.646 -0.191 12.952 1.00 85.62 91 PHE A O 1
ATOM 728 N N . PRO A 1 92 ? -17.602 0.059 11.889 1.00 88.06 92 PRO A N 1
ATOM 729 C CA . PRO A 1 92 ? -16.979 0.062 10.559 1.00 88.06 92 PRO A CA 1
ATOM 730 C C . PRO A 1 92 ? -15.999 1.224 10.351 1.00 88.06 92 PRO A C 1
ATOM 732 O O . PRO A 1 92 ? -14.948 1.052 9.739 1.00 88.06 92 PRO A O 1
ATOM 735 N N . ALA A 1 93 ? -16.325 2.405 10.884 1.00 90.75 93 ALA A N 1
ATOM 736 C CA . ALA A 1 93 ? -15.502 3.601 10.740 1.00 90.75 93 ALA A CA 1
ATOM 737 C C . ALA A 1 93 ? -14.212 3.521 11.568 1.00 90.75 93 ALA A C 1
ATOM 739 O O . ALA A 1 93 ? -13.146 3.908 11.092 1.00 90.75 93 ALA A O 1
ATOM 740 N N . VAL A 1 94 ? -14.296 2.990 12.790 1.00 90.62 94 VAL A N 1
ATOM 741 C CA . VAL A 1 94 ? -13.133 2.807 13.666 1.00 90.62 94 VAL A CA 1
ATOM 742 C C . VAL A 1 94 ? -12.230 1.707 13.123 1.00 90.62 94 VAL A C 1
ATOM 744 O O . VAL A 1 94 ? -11.023 1.916 13.050 1.00 90.62 94 VAL A O 1
ATOM 747 N N . ILE A 1 95 ? -12.789 0.579 12.671 1.00 89.88 95 ILE A N 1
ATOM 748 C CA . ILE A 1 95 ? -12.001 -0.468 12.009 1.00 89.88 95 ILE A CA 1
ATOM 749 C C . ILE A 1 95 ? -11.309 0.091 10.767 1.00 89.88 95 ILE A C 1
ATOM 751 O O . ILE A 1 95 ? -10.112 -0.126 10.617 1.00 89.88 95 ILE A O 1
ATOM 755 N N . PHE A 1 96 ? -12.005 0.862 9.925 1.00 91.62 96 PHE A N 1
ATOM 756 C CA . PHE A 1 96 ? -11.367 1.539 8.797 1.00 91.62 96 PHE A CA 1
ATOM 757 C C . PHE A 1 96 ? -10.194 2.416 9.257 1.00 91.62 96 PHE A C 1
ATOM 759 O O . PHE A 1 96 ? -9.090 2.251 8.752 1.00 91.62 96 PHE A O 1
ATOM 766 N N . ALA A 1 97 ? -10.399 3.309 10.229 1.00 92.12 97 ALA A N 1
ATOM 767 C CA . ALA A 1 97 ? -9.379 4.263 10.667 1.00 92.12 97 ALA A CA 1
ATOM 768 C C . ALA A 1 97 ? -8.148 3.582 11.287 1.00 92.12 97 ALA A C 1
ATOM 770 O O . ALA A 1 97 ? -7.007 3.932 10.990 1.00 92.12 97 ALA A O 1
ATOM 771 N N . VAL A 1 98 ? -8.377 2.579 12.128 1.00 90.88 98 VAL A N 1
ATOM 772 C CA . VAL A 1 98 ? -7.322 1.823 12.808 1.00 90.88 98 VAL A CA 1
ATOM 773 C C . VAL A 1 98 ? -6.541 0.990 11.807 1.00 90.88 98 VAL A C 1
ATOM 775 O O . VAL A 1 98 ? -5.314 1.019 11.797 1.00 90.88 98 VAL A O 1
ATOM 778 N N . MET A 1 99 ? -7.238 0.280 10.923 1.00 89.56 99 MET A N 1
ATOM 779 C CA . MET A 1 99 ? -6.593 -0.534 9.899 1.00 89.56 99 MET A CA 1
ATOM 780 C C . MET A 1 99 ? -5.870 0.335 8.872 1.00 89.56 99 MET A C 1
ATOM 782 O O . MET A 1 99 ? -4.796 -0.038 8.413 1.00 89.56 99 MET A O 1
ATOM 786 N N . ALA A 1 100 ? -6.399 1.515 8.551 1.00 90.69 100 ALA A N 1
ATOM 787 C CA . ALA A 1 100 ? -5.740 2.505 7.704 1.00 90.69 100 ALA A CA 1
ATOM 788 C C . ALA A 1 100 ? -4.420 2.973 8.334 1.00 90.69 100 ALA A C 1
ATOM 790 O O . ALA A 1 100 ? -3.399 3.051 7.655 1.00 90.69 100 ALA A O 1
ATOM 791 N N . PHE A 1 101 ? -4.409 3.213 9.647 1.00 89.56 101 PHE A N 1
ATOM 792 C CA . PHE A 1 101 ? -3.190 3.552 10.377 1.00 89.56 101 PHE A CA 1
ATOM 793 C C . PHE A 1 101 ? -2.184 2.390 10.414 1.00 89.56 101 PHE A C 1
ATOM 795 O O . PHE A 1 101 ? -1.003 2.586 10.136 1.00 89.56 101 PHE A O 1
ATOM 802 N N . LEU A 1 102 ? -2.643 1.169 10.701 1.00 89.12 102 LEU A N 1
ATOM 803 C CA . LEU A 1 102 ? -1.787 -0.021 10.741 1.00 89.12 102 LEU A CA 1
ATOM 804 C C . LEU A 1 102 ? -1.170 -0.337 9.374 1.00 89.12 102 LEU A C 1
ATOM 806 O O . LEU A 1 102 ? 0.024 -0.615 9.276 1.00 89.12 102 LEU A O 1
ATOM 810 N N . THR A 1 103 ? -1.962 -0.270 8.306 1.00 87.50 103 THR A N 1
ATOM 811 C CA . THR A 1 103 ? -1.495 -0.495 6.926 1.00 87.50 103 THR A CA 1
ATOM 812 C C . THR A 1 103 ? -0.539 0.60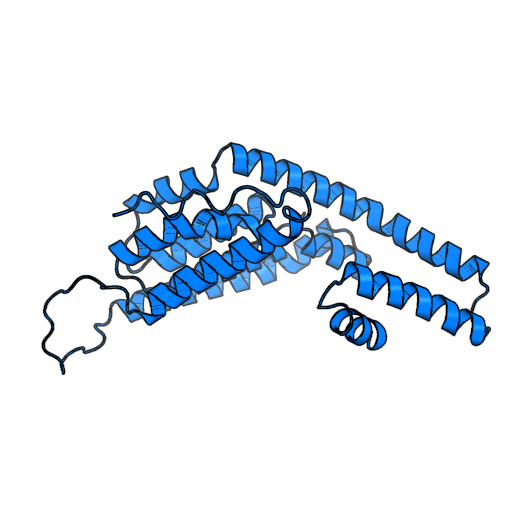0 6.463 1.00 87.50 103 THR A C 1
ATOM 814 O O . THR A 1 103 ? 0.445 0.289 5.794 1.00 87.50 103 THR A O 1
ATOM 817 N N . PHE A 1 104 ? -0.746 1.851 6.887 1.00 87.69 104 PHE A N 1
ATOM 818 C CA . PHE A 1 104 ? 0.213 2.938 6.681 1.00 87.69 104 PHE A CA 1
ATOM 819 C C . PHE A 1 104 ? 1.546 2.681 7.403 1.00 87.69 104 PHE A C 1
ATOM 821 O O . PHE A 1 104 ? 2.605 2.812 6.791 1.00 87.69 104 PHE A O 1
ATOM 828 N N . ALA A 1 105 ? 1.504 2.285 8.679 1.00 86.00 105 ALA A N 1
ATOM 829 C CA . ALA A 1 105 ? 2.698 2.066 9.500 1.00 86.00 105 ALA A CA 1
ATOM 830 C C . ALA A 1 105 ? 3.536 0.862 9.037 1.00 86.00 105 ALA A C 1
ATOM 832 O O . ALA A 1 105 ? 4.762 0.893 9.095 1.00 86.00 105 ALA A O 1
ATOM 833 N N . THR A 1 106 ? 2.879 -0.194 8.563 1.00 82.19 106 THR A N 1
ATOM 834 C CA . THR A 1 106 ? 3.524 -1.454 8.158 1.00 82.19 106 THR A CA 1
ATOM 835 C C . THR A 1 106 ? 3.825 -1.551 6.669 1.00 82.19 106 THR A C 1
ATOM 837 O O . THR A 1 106 ? 4.520 -2.476 6.258 1.00 82.19 106 THR A O 1
ATOM 840 N N . SER A 1 107 ? 3.283 -0.647 5.845 1.00 78.19 107 SER A N 1
ATOM 841 C CA . SER A 1 107 ? 3.363 -0.728 4.382 1.00 78.19 107 SER A CA 1
ATOM 842 C C . SER A 1 107 ? 2.825 -2.052 3.806 1.00 78.19 107 SER A C 1
ATOM 844 O O . SER A 1 107 ? 3.337 -2.576 2.815 1.00 78.19 107 SER A O 1
ATOM 846 N N . SER A 1 108 ? 1.793 -2.629 4.424 1.00 77.94 108 SER A N 1
ATOM 847 C CA . SER A 1 108 ? 1.209 -3.904 3.998 1.00 77.94 108 SER A CA 1
ATOM 848 C C . SER A 1 108 ? -0.197 -3.706 3.457 1.00 77.94 108 SER A C 1
ATOM 850 O O . SER A 1 108 ? -1.139 -3.461 4.207 1.00 77.94 108 SER A O 1
ATOM 852 N N . SER A 1 109 ? -0.345 -3.869 2.147 1.00 72.44 109 SER A N 1
ATOM 853 C CA . SER A 1 109 ? -1.626 -3.763 1.457 1.00 72.44 109 SER A CA 1
ATOM 854 C C . SER A 1 109 ? -2.412 -5.071 1.525 1.00 72.44 109 SER A C 1
ATOM 856 O O . SER A 1 109 ? -3.557 -5.068 1.956 1.00 72.44 109 SER A O 1
ATOM 858 N N . TRP A 1 110 ? -1.797 -6.214 1.211 1.00 71.25 110 TRP A N 1
ATOM 859 C CA . TRP A 1 110 ? -2.490 -7.512 1.154 1.00 71.25 110 TRP A CA 1
ATOM 860 C C . TRP A 1 110 ? -2.458 -8.314 2.457 1.00 71.25 110 TRP A C 1
ATOM 862 O O . TRP A 1 110 ? -3.397 -9.042 2.758 1.00 71.25 110 TRP A O 1
ATOM 872 N N . GLY A 1 111 ? -1.393 -8.194 3.253 1.00 71.12 111 GLY A N 1
ATOM 873 C CA . GLY A 1 111 ? -1.212 -9.056 4.426 1.00 71.12 111 GLY A CA 1
ATOM 874 C C . GLY A 1 111 ? -2.119 -8.689 5.599 1.00 71.12 111 GLY A C 1
ATOM 875 O O . GLY A 1 111 ? -2.636 -9.564 6.285 1.00 71.12 111 GLY A O 1
ATOM 876 N N . LEU A 1 112 ? -2.339 -7.394 5.826 1.00 75.62 112 LEU A N 1
ATOM 877 C CA . LEU A 1 112 ? -2.907 -6.923 7.090 1.00 75.62 112 LEU A CA 1
ATOM 878 C C . LEU A 1 112 ? -4.408 -7.202 7.218 1.00 75.62 112 LEU A C 1
ATOM 880 O O . LEU A 1 112 ? -4.876 -7.579 8.288 1.00 75.62 112 LEU A O 1
ATOM 884 N N . TYR A 1 113 ? -5.166 -7.086 6.125 1.00 77.88 113 TYR A N 1
ATOM 885 C CA . TYR A 1 113 ? -6.588 -7.420 6.159 1.00 77.88 113 TYR A CA 1
ATOM 886 C C . TYR A 1 113 ? -6.833 -8.940 6.167 1.00 77.88 113 TYR A C 1
ATOM 888 O O . TYR A 1 113 ? -7.825 -9.368 6.747 1.00 77.88 113 TYR A O 1
ATOM 896 N N . VAL A 1 114 ? -5.938 -9.766 5.597 1.00 76.88 114 VAL A N 1
ATOM 897 C CA . VAL A 1 114 ? -6.004 -11.243 5.701 1.00 76.88 114 VAL A CA 1
ATOM 898 C C . VAL A 1 114 ? -5.862 -11.682 7.154 1.00 76.88 114 VAL A C 1
ATOM 900 O O . VAL A 1 114 ? -6.611 -12.542 7.607 1.00 76.88 114 VAL A O 1
ATOM 903 N N . LEU A 1 115 ? -4.958 -11.038 7.897 1.00 79.44 115 LEU A N 1
ATOM 904 C CA . LEU A 1 115 ? -4.799 -11.261 9.334 1.00 79.44 115 LEU A CA 1
ATOM 905 C C . LEU A 1 115 ? -5.988 -10.723 1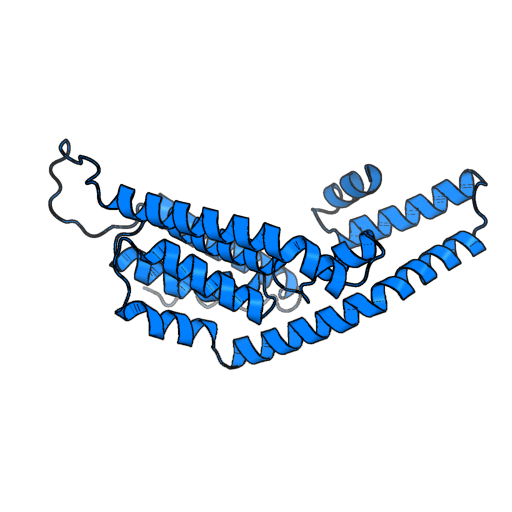0.146 1.00 79.44 115 LEU A C 1
ATOM 907 O O . LEU A 1 115 ? -6.404 -11.355 11.110 1.00 79.44 115 LEU A O 1
ATOM 911 N N . ALA A 1 116 ? -6.564 -9.582 9.759 1.00 82.19 116 ALA A N 1
ATOM 912 C CA . ALA A 1 116 ? -7.655 -8.957 10.509 1.00 82.19 116 ALA A CA 1
ATOM 913 C C . ALA A 1 116 ? -9.036 -9.600 10.285 1.00 82.19 116 ALA A C 1
ATOM 915 O O . ALA A 1 116 ? -9.856 -9.618 11.204 1.00 82.19 116 ALA A O 1
ATOM 916 N N . MET A 1 117 ? -9.317 -10.138 9.093 1.00 83.19 117 MET A N 1
ATOM 917 C CA . MET A 1 117 ? -10.599 -10.779 8.756 1.00 83.19 117 MET A CA 1
ATOM 918 C C . MET A 1 117 ? -11.091 -11.823 9.781 1.00 83.19 117 MET A C 1
ATOM 920 O O . MET A 1 117 ? -12.231 -11.682 10.234 1.00 83.19 117 MET A O 1
ATOM 924 N N . PRO A 1 118 ? -10.291 -12.825 10.206 1.00 80.75 118 PRO A N 1
ATOM 925 C CA . PRO A 1 118 ? -10.747 -13.849 11.154 1.00 80.75 118 PRO A CA 1
ATOM 926 C C . PRO A 1 118 ? -11.130 -13.302 12.537 1.00 80.75 118 PRO A C 1
ATOM 928 O O . PRO A 1 118 ? -11.812 -13.992 13.285 1.00 80.75 118 PRO A O 1
ATOM 931 N N . ILE A 1 119 ? -10.738 -12.072 12.875 1.00 80.88 119 ILE A N 1
ATOM 932 C CA . ILE A 1 119 ? -11.033 -11.421 14.160 1.00 80.88 119 ILE A CA 1
ATOM 933 C C . ILE A 1 119 ? -12.233 -10.488 14.009 1.00 80.88 119 ILE A C 1
ATOM 935 O O . ILE A 1 119 ? -13.192 -10.533 14.780 1.00 80.88 119 ILE A O 1
ATOM 939 N N . VAL A 1 120 ? -12.195 -9.646 12.975 1.00 82.31 120 VAL A N 1
ATOM 940 C CA . VAL A 1 120 ? -13.201 -8.612 12.729 1.00 82.31 120 VAL A CA 1
ATOM 941 C C . VAL A 1 120 ? -14.549 -9.240 12.384 1.00 82.31 120 VAL A C 1
ATOM 943 O O . VAL A 1 120 ? -15.584 -8.716 12.794 1.00 82.31 120 VAL A O 1
ATOM 946 N N . PHE A 1 121 ? -14.570 -10.372 11.673 1.00 83.25 121 PHE A N 1
ATOM 947 C CA . PHE A 1 121 ? -15.821 -11.016 11.270 1.00 83.25 121 PHE A CA 1
ATOM 948 C C . PHE A 1 121 ? -16.618 -11.586 12.452 1.00 83.25 121 PHE A C 1
ATOM 950 O O . PHE A 1 121 ? -17.786 -11.208 12.575 1.00 83.25 121 PHE A O 1
ATOM 957 N N . PRO A 1 122 ? -16.051 -12.401 13.363 1.00 79.69 122 PRO A N 1
ATOM 958 C CA . PRO A 1 122 ? -16.766 -12.836 14.564 1.00 79.69 122 PRO A CA 1
ATOM 959 C C . PRO A 1 122 ? -17.325 -11.679 15.398 1.00 79.69 122 PRO A C 1
ATOM 961 O O . PRO A 1 122 ? -18.471 -11.742 15.840 1.00 79.69 122 PRO A O 1
ATOM 964 N N . ILE A 1 123 ? -16.554 -10.597 15.556 1.00 79.25 123 ILE A N 1
ATOM 965 C CA . ILE A 1 123 ? -16.994 -9.404 16.293 1.00 79.25 123 ILE A CA 1
ATOM 966 C C . ILE A 1 123 ? -18.149 -8.716 15.557 1.00 79.25 123 ILE A C 1
ATOM 968 O O . ILE A 1 123 ? -19.157 -8.370 16.171 1.00 79.25 123 ILE A O 1
ATOM 972 N N . SER A 1 124 ? -18.054 -8.576 14.231 1.00 80.19 124 SER A N 1
ATOM 973 C CA . SER A 1 124 ? -19.122 -7.985 13.416 1.00 80.19 124 SER A CA 1
ATOM 974 C C . SER A 1 124 ? -20.430 -8.774 13.507 1.00 80.19 124 SER A C 1
ATOM 976 O O . SER A 1 124 ? -21.494 -8.174 13.649 1.00 80.19 124 SER A O 1
ATOM 978 N N . LEU A 1 125 ? -20.349 -10.110 13.524 1.00 79.62 125 LEU A N 1
ATOM 979 C CA . LEU A 1 125 ? -21.502 -10.998 13.672 1.00 79.62 125 LEU A CA 1
ATOM 980 C C . LEU A 1 125 ? -22.120 -10.891 15.070 1.00 79.62 125 LEU A C 1
ATOM 982 O O . LEU A 1 125 ? -23.344 -10.875 15.195 1.00 79.62 125 LEU A O 1
ATOM 986 N N . ALA A 1 126 ? -21.295 -10.774 16.114 1.00 75.81 126 ALA A N 1
ATOM 987 C CA . ALA A 1 126 ? -21.761 -10.569 17.485 1.00 75.81 126 ALA A CA 1
ATOM 988 C C . ALA A 1 126 ? -22.468 -9.213 17.667 1.00 75.81 126 ALA A C 1
ATOM 990 O O . ALA A 1 126 ? -23.452 -9.123 18.399 1.00 75.81 126 ALA A O 1
ATOM 991 N N . LEU A 1 127 ? -21.997 -8.175 16.969 1.00 75.19 127 LEU A N 1
ATOM 992 C CA . LEU A 1 127 ? -22.581 -6.830 16.968 1.00 75.19 127 LEU A CA 1
ATOM 993 C C . LEU A 1 127 ? -23.756 -6.668 15.985 1.00 75.19 127 LEU A C 1
ATOM 995 O O . LEU A 1 127 ? -24.427 -5.638 16.007 1.00 75.19 127 LEU A O 1
ATOM 999 N N . GLY A 1 128 ? -24.021 -7.656 15.124 1.00 73.38 128 GLY A N 1
ATOM 1000 C CA . GLY A 1 128 ? -25.078 -7.595 14.109 1.00 73.38 128 GLY A CA 1
ATOM 1001 C C . GLY A 1 128 ? -24.788 -6.640 12.942 1.00 73.38 128 GLY A C 1
ATOM 1002 O O . GLY A 1 128 ? -25.723 -6.189 12.280 1.00 73.38 128 GLY A O 1
ATOM 1003 N N . VAL A 1 129 ? -23.515 -6.324 12.693 1.00 76.38 129 VAL A N 1
ATOM 1004 C CA . VAL A 1 129 ? -23.055 -5.500 11.563 1.00 76.38 129 VAL A CA 1
ATOM 1005 C C . VAL A 1 129 ? -22.951 -6.373 10.311 1.00 76.38 129 VAL A C 1
ATOM 1007 O O . VAL A 1 129 ? -22.427 -7.483 10.369 1.00 76.38 129 VAL A O 1
ATOM 1010 N N . SER A 1 130 ? -23.407 -5.882 9.154 1.00 78.00 130 SER A N 1
ATOM 1011 C CA . SER A 1 130 ? -23.335 -6.662 7.909 1.00 78.00 130 SER A CA 1
ATOM 1012 C C . SER A 1 130 ? -21.891 -6.947 7.484 1.00 78.00 130 SER A C 1
ATOM 1014 O O . SER A 1 130 ? -21.082 -6.021 7.365 1.00 78.00 130 SER A O 1
ATOM 1016 N N . THR A 1 131 ? -21.598 -8.199 7.136 1.00 77.19 131 THR A N 1
ATOM 1017 C CA . THR A 1 131 ? -20.278 -8.636 6.659 1.00 77.19 131 THR A CA 1
ATOM 1018 C C . THR A 1 131 ? -19.781 -7.872 5.418 1.00 77.19 131 THR A C 1
ATOM 1020 O O . THR A 1 131 ? -18.619 -7.461 5.423 1.00 77.19 131 THR A O 1
ATOM 1023 N N . PRO A 1 132 ? -20.611 -7.566 4.393 1.00 79.44 132 PRO A N 1
ATOM 1024 C CA . PRO A 1 132 ? -20.171 -6.776 3.237 1.00 79.44 132 PRO A CA 1
ATOM 1025 C C . PRO A 1 132 ? -19.661 -5.372 3.593 1.00 79.44 132 PRO A C 1
ATOM 1027 O O . PRO A 1 132 ? -18.694 -4.901 2.996 1.00 79.44 132 PRO A O 1
ATOM 1030 N N . LEU A 1 133 ? -20.264 -4.717 4.593 1.00 81.38 133 LEU A N 1
ATOM 1031 C CA . LEU A 1 133 ? -19.824 -3.399 5.061 1.00 81.38 133 LEU A CA 1
ATOM 1032 C C . LEU A 1 133 ? -18.433 -3.470 5.701 1.00 81.38 133 LEU A C 1
ATOM 1034 O O . LEU A 1 133 ? -17.600 -2.598 5.464 1.00 81.38 133 LEU A O 1
ATOM 1038 N N . MET A 1 134 ? -18.163 -4.534 6.462 1.00 84.81 134 MET A N 1
ATOM 1039 C CA . MET A 1 134 ? -16.855 -4.752 7.080 1.00 84.81 134 MET A CA 1
ATOM 1040 C C . MET A 1 134 ? -15.772 -5.120 6.071 1.00 84.81 134 MET A C 1
ATOM 1042 O O . MET A 1 134 ? -14.640 -4.659 6.207 1.00 84.81 134 MET A O 1
ATOM 1046 N N . ILE A 1 135 ? -16.114 -5.891 5.036 1.00 85.25 135 ILE A N 1
ATOM 1047 C CA . ILE A 1 135 ? -15.209 -6.155 3.910 1.00 85.25 135 ILE A CA 1
ATOM 1048 C C . ILE A 1 135 ? -14.857 -4.841 3.211 1.00 85.25 135 ILE A C 1
ATOM 1050 O O . ILE A 1 135 ? -13.680 -4.570 2.984 1.00 85.25 135 ILE A O 1
ATOM 1054 N N . GLY A 1 136 ? -15.856 -3.998 2.932 1.00 85.75 136 GLY A N 1
ATOM 1055 C CA . GLY A 1 136 ? -15.639 -2.664 2.374 1.00 85.75 136 GLY A CA 1
ATOM 1056 C C . GLY A 1 136 ? -14.695 -1.825 3.238 1.00 85.75 136 GLY A C 1
ATOM 1057 O O . GLY A 1 136 ? -13.710 -1.304 2.727 1.00 85.75 136 GLY A O 1
ATOM 1058 N N . ALA A 1 137 ? -14.930 -1.765 4.552 1.00 89.12 137 ALA A N 1
ATOM 1059 C CA . ALA A 1 137 ? -14.077 -1.032 5.490 1.00 89.12 137 ALA A CA 1
ATOM 1060 C C . ALA A 1 137 ? -12.621 -1.530 5.497 1.00 89.12 137 ALA A C 1
ATOM 1062 O O . ALA A 1 137 ? -11.694 -0.723 5.433 1.00 89.12 137 ALA A O 1
ATOM 1063 N N . LEU A 1 138 ? -12.407 -2.848 5.525 1.00 88.69 138 LEU A N 1
ATOM 1064 C CA . LEU A 1 138 ? -11.069 -3.449 5.516 1.00 88.69 138 LEU A CA 1
ATOM 1065 C C . LEU A 1 138 ? -10.326 -3.222 4.192 1.00 88.69 138 LEU A C 1
ATOM 1067 O O . LEU A 1 138 ? -9.145 -2.871 4.202 1.00 88.69 138 LEU A O 1
ATOM 1071 N N . LEU A 1 139 ? -11.007 -3.387 3.055 1.00 88.75 139 LEU A N 1
ATOM 1072 C CA . LEU A 1 139 ? -10.411 -3.169 1.734 1.00 88.75 139 LEU A CA 1
ATOM 1073 C C . LEU A 1 139 ? -10.101 -1.690 1.488 1.00 88.75 139 LEU A C 1
ATOM 1075 O O . LEU A 1 139 ? -9.029 -1.364 0.978 1.00 88.75 139 LEU A O 1
ATOM 1079 N N . SER A 1 140 ? -10.993 -0.783 1.895 1.00 90.25 140 SER A N 1
ATOM 1080 C CA . SER A 1 140 ? -10.743 0.659 1.817 1.00 90.25 140 SER A CA 1
ATOM 1081 C C . SER A 1 140 ? -9.554 1.073 2.685 1.00 90.25 140 SER A C 1
ATOM 1083 O O . SER A 1 140 ? -8.739 1.881 2.244 1.00 90.25 140 SER A O 1
ATOM 1085 N N . ALA A 1 141 ? -9.416 0.506 3.888 1.00 90.44 141 ALA A N 1
ATOM 1086 C CA . ALA A 1 141 ? -8.275 0.769 4.763 1.00 90.44 141 ALA A CA 1
ATOM 1087 C C . ALA A 1 141 ? -6.947 0.326 4.127 1.00 90.44 141 ALA A C 1
ATOM 1089 O O . ALA A 1 141 ? -5.980 1.082 4.125 1.00 90.44 141 ALA A O 1
ATOM 1090 N N . SER A 1 142 ? -6.928 -0.868 3.528 1.00 86.81 142 SER A N 1
ATOM 1091 C CA . SER A 1 142 ? -5.781 -1.391 2.777 1.00 86.81 142 SER A CA 1
ATOM 1092 C C . SER A 1 142 ? -5.389 -0.495 1.598 1.00 86.81 142 SER A C 1
ATOM 1094 O O . SER A 1 142 ? -4.220 -0.128 1.463 1.00 86.81 142 SER A O 1
ATOM 1096 N N . SER A 1 143 ? -6.367 -0.083 0.785 1.00 86.88 143 SER A N 1
ATOM 1097 C CA . SER A 1 143 ? -6.131 0.804 -0.358 1.00 86.88 143 SER A CA 1
ATOM 1098 C C . SER A 1 143 ? -5.570 2.158 0.081 1.00 86.88 143 SER A C 1
ATOM 1100 O O . SER A 1 143 ? -4.608 2.647 -0.510 1.00 86.88 143 SER A O 1
ATOM 1102 N N . PHE A 1 144 ? -6.101 2.735 1.162 1.00 88.50 144 PHE A N 1
ATOM 1103 C CA . PHE A 1 144 ? -5.541 3.950 1.743 1.00 88.50 144 PHE A CA 1
ATOM 1104 C C . PHE A 1 144 ? -4.081 3.759 2.174 1.00 88.50 144 PHE A C 1
ATOM 1106 O O . PHE A 1 144 ? -3.240 4.586 1.827 1.00 88.50 144 PHE A O 1
ATOM 1113 N N . GLY A 1 145 ? -3.762 2.664 2.873 1.00 85.50 145 GLY A N 1
ATOM 1114 C CA . GLY A 1 145 ? -2.397 2.354 3.302 1.00 85.50 145 GLY A CA 1
ATOM 1115 C C . GLY A 1 145 ? -1.401 2.318 2.139 1.00 85.50 145 GLY A C 1
ATOM 1116 O O . GLY A 1 145 ? -0.336 2.925 2.239 1.00 85.50 145 GLY A O 1
ATOM 1117 N N . SER A 1 146 ? -1.767 1.701 1.008 1.00 81.56 146 SER A N 1
ATOM 1118 C CA . SER A 1 146 ? -0.936 1.656 -0.210 1.00 81.56 146 SER A CA 1
ATOM 1119 C C . SER A 1 146 ? -0.605 3.025 -0.797 1.00 81.56 146 SER A C 1
ATOM 1121 O O . SER A 1 146 ? 0.489 3.219 -1.317 1.00 81.56 146 SER A O 1
AT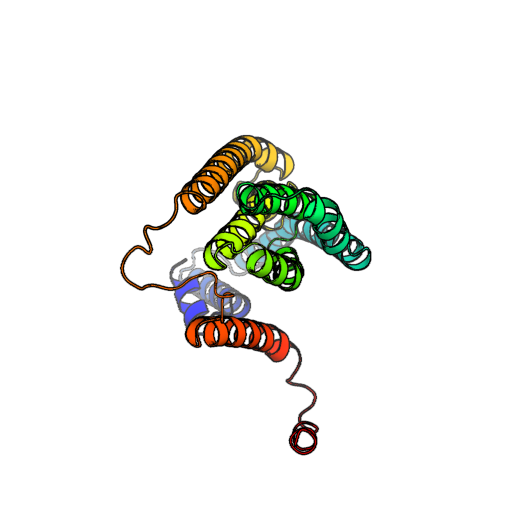OM 1123 N N . HIS A 1 147 ? -1.547 3.966 -0.747 1.00 84.00 147 HIS A N 1
ATOM 1124 C CA . HIS A 1 147 ? -1.381 5.286 -1.359 1.00 84.00 147 HIS A CA 1
ATOM 1125 C C . HIS A 1 147 ? -0.818 6.331 -0.396 1.00 84.00 147 HIS A C 1
ATOM 1127 O O . HIS A 1 147 ? -0.152 7.271 -0.825 1.00 84.00 147 HIS A O 1
ATOM 1133 N N . ALA A 1 148 ? -1.092 6.190 0.901 1.00 86.44 148 ALA A N 1
ATOM 1134 C CA . ALA A 1 148 ? -0.610 7.113 1.915 1.00 86.44 148 ALA A CA 1
ATOM 1135 C C . ALA A 1 148 ? 0.819 6.775 2.362 1.00 86.44 148 ALA A C 1
ATOM 1137 O O . ALA A 1 148 ? 1.580 7.690 2.671 1.00 86.44 148 ALA A O 1
ATOM 1138 N N . CYS A 1 149 ? 1.204 5.493 2.398 1.00 87.38 149 CYS A N 1
ATOM 1139 C CA . CYS A 1 149 ? 2.510 5.073 2.900 1.00 87.38 149 CYS A CA 1
ATOM 1140 C C . CYS A 1 149 ? 3.659 5.531 1.984 1.00 87.38 149 CYS A C 1
ATOM 1142 O O . CYS A 1 149 ? 3.694 5.247 0.783 1.00 87.38 149 CYS A O 1
ATOM 1144 N N . PHE A 1 150 ? 4.642 6.210 2.579 1.00 83.62 150 PHE A N 1
ATOM 1145 C CA . PHE A 1 150 ? 5.758 6.843 1.863 1.00 83.62 150 PHE A CA 1
ATOM 1146 C C . PHE A 1 150 ? 6.766 5.849 1.281 1.00 83.62 150 PHE A C 1
ATOM 1148 O O . PHE A 1 150 ? 7.505 6.179 0.356 1.00 83.62 150 PHE A O 1
ATOM 1155 N N . PHE A 1 151 ? 6.793 4.639 1.827 1.00 81.56 151 PHE A N 1
ATOM 1156 C CA . PHE A 1 151 ? 7.713 3.567 1.460 1.00 81.56 151 PHE A CA 1
ATOM 1157 C C . PHE A 1 151 ? 6.975 2.323 0.948 1.00 81.56 151 PHE A C 1
ATOM 1159 O O . PHE A 1 151 ? 7.575 1.254 0.851 1.00 81.56 151 PHE A O 1
ATOM 1166 N N . SER A 1 152 ? 5.696 2.463 0.576 1.00 84.44 152 SER A N 1
ATOM 1167 C CA . SER A 1 152 ? 4.973 1.402 -0.126 1.00 84.44 152 SER A CA 1
ATOM 1168 C C . SER A 1 152 ? 5.553 1.176 -1.517 1.00 84.44 152 SER A C 1
ATOM 1170 O O . SER A 1 152 ? 5.926 2.110 -2.228 1.00 84.44 152 SER A O 1
ATOM 1172 N N . ASP A 1 153 ? 5.582 -0.096 -1.904 1.00 83.12 153 ASP A N 1
ATOM 1173 C CA . ASP A 1 153 ? 5.816 -0.593 -3.259 1.00 83.12 153 ASP A CA 1
ATOM 1174 C C . ASP A 1 153 ? 5.088 0.231 -4.333 1.00 83.12 153 ASP A C 1
ATOM 1176 O O . ASP A 1 153 ? 5.691 0.627 -5.331 1.00 83.12 153 ASP A O 1
ATOM 1180 N N . SER A 1 154 ? 3.825 0.571 -4.082 1.00 83.12 154 SER A N 1
ATOM 1181 C CA . SER A 1 154 ? 2.980 1.355 -4.986 1.00 83.12 154 SER A CA 1
ATOM 1182 C C . SER A 1 154 ? 3.521 2.780 -5.179 1.00 83.12 154 SER A C 1
ATOM 1184 O O . SER A 1 154 ? 3.728 3.223 -6.311 1.00 83.12 154 SER A O 1
ATOM 1186 N N . SER A 1 155 ? 3.817 3.478 -4.078 1.00 84.69 155 SER A N 1
ATOM 1187 C CA . SER A 1 155 ? 4.356 4.848 -4.071 1.00 84.69 155 SER A CA 1
ATOM 1188 C C . SER A 1 155 ? 5.767 4.927 -4.658 1.00 84.69 155 SER A C 1
ATOM 1190 O O . SER A 1 155 ? 6.095 5.871 -5.378 1.00 84.69 155 SER A O 1
ATOM 1192 N N . LEU A 1 156 ? 6.606 3.926 -4.384 1.00 85.38 156 LEU A N 1
ATOM 1193 C CA . LEU A 1 156 ? 7.984 3.856 -4.872 1.00 85.38 156 LEU A CA 1
ATOM 1194 C C . LEU A 1 156 ? 8.039 3.656 -6.388 1.00 85.38 156 LEU A C 1
ATOM 1196 O O . LEU A 1 156 ? 8.777 4.369 -7.073 1.00 85.38 156 LEU A O 1
ATOM 1200 N N . LEU A 1 157 ? 7.243 2.725 -6.920 1.00 85.44 157 LEU A N 1
ATOM 1201 C CA . LEU A 1 157 ? 7.162 2.483 -8.362 1.00 85.44 157 LEU A CA 1
ATOM 1202 C C . LEU A 1 157 ? 6.530 3.670 -9.100 1.00 85.44 157 LEU A C 1
ATOM 1204 O O . LEU A 1 157 ? 7.018 4.049 -10.167 1.00 85.44 157 LEU A O 1
ATOM 1208 N N . ALA A 1 158 ? 5.506 4.302 -8.518 1.00 86.88 158 ALA A N 1
ATOM 1209 C CA . ALA A 1 158 ? 4.900 5.512 -9.072 1.00 86.88 158 ALA A CA 1
ATOM 1210 C C . ALA A 1 158 ? 5.896 6.683 -9.131 1.00 86.88 158 ALA A C 1
ATOM 1212 O O . ALA A 1 158 ? 5.991 7.357 -10.159 1.00 86.88 158 ALA A O 1
ATOM 1213 N N . ALA A 1 159 ? 6.697 6.887 -8.079 1.00 87.62 159 ALA A N 1
ATOM 1214 C CA . ALA A 1 159 ? 7.732 7.918 -8.051 1.00 87.62 159 ALA A CA 1
ATOM 1215 C C . ALA A 1 159 ? 8.820 7.690 -9.113 1.00 87.62 159 ALA A C 1
ATOM 1217 O O . ALA A 1 159 ? 9.213 8.632 -9.801 1.00 87.62 159 ALA A O 1
ATOM 1218 N N . GLN A 1 160 ? 9.260 6.440 -9.308 1.00 87.19 160 GLN A N 1
ATOM 1219 C CA . GLN A 1 160 ? 10.197 6.118 -10.391 1.00 87.19 160 GLN A CA 1
ATOM 1220 C C . GLN A 1 160 ? 9.606 6.359 -11.774 1.00 87.19 160 GLN A C 1
ATOM 1222 O O . GLN A 1 160 ? 10.287 6.916 -12.631 1.00 87.19 160 GLN A O 1
ATOM 1227 N N . GLY A 1 161 ? 8.347 5.970 -11.995 1.00 85.56 161 GLY A N 1
ATOM 1228 C CA . GLY A 1 161 ? 7.653 6.225 -13.258 1.00 85.56 161 GLY A CA 1
ATOM 1229 C C . GLY A 1 161 ? 7.505 7.719 -13.558 1.00 85.56 161 GLY A C 1
ATOM 1230 O O . GLY A 1 161 ? 7.585 8.123 -14.715 1.00 85.56 161 GLY A O 1
ATOM 1231 N N . ALA A 1 162 ? 7.350 8.542 -12.517 1.00 86.94 162 ALA A N 1
ATOM 1232 C CA . ALA A 1 162 ? 7.285 9.998 -12.613 1.00 86.94 162 ALA A CA 1
ATOM 1233 C C . ALA A 1 162 ? 8.665 10.689 -12.656 1.00 86.94 162 ALA A C 1
ATOM 1235 O O . ALA A 1 162 ? 8.731 11.896 -12.884 1.00 86.94 162 ALA A O 1
ATOM 1236 N N . GLY A 1 163 ? 9.762 9.959 -12.427 1.00 85.81 163 GLY A N 1
ATOM 1237 C CA . GLY A 1 163 ? 11.117 10.514 -12.397 1.00 85.81 163 GLY A CA 1
ATOM 1238 C C . GLY A 1 163 ? 11.395 11.459 -11.221 1.00 85.81 163 GLY A C 1
ATOM 1239 O O . GLY A 1 163 ? 12.291 12.297 -11.318 1.00 85.81 163 GLY A O 1
ATOM 1240 N N . CYS A 1 164 ? 10.642 11.357 -10.122 1.00 88.12 164 CYS A N 1
ATOM 1241 C CA . CYS A 1 164 ? 10.815 12.186 -8.927 1.00 88.12 164 CYS A CA 1
ATOM 1242 C C . CYS A 1 164 ? 11.254 11.356 -7.714 1.00 88.12 164 CYS A C 1
ATOM 1244 O O . CYS A 1 164 ? 11.205 10.124 -7.718 1.00 88.12 164 CYS A O 1
ATOM 1246 N N . SER A 1 165 ? 11.720 12.024 -6.653 1.00 85.31 165 SER A N 1
ATOM 1247 C CA . SER A 1 165 ? 12.062 11.297 -5.426 1.00 85.31 165 SER A CA 1
ATOM 1248 C C . SER A 1 165 ? 10.794 10.719 -4.771 1.00 85.31 165 SER A C 1
ATOM 1250 O O . SER A 1 165 ? 9.753 11.386 -4.776 1.00 85.31 165 SER A O 1
ATOM 1252 N N . PRO A 1 166 ? 10.857 9.520 -4.154 1.00 83.25 166 PRO A N 1
ATOM 1253 C CA . PRO A 1 166 ? 9.706 8.927 -3.468 1.00 83.25 166 PRO A CA 1
ATOM 1254 C C . PRO A 1 166 ? 9.102 9.844 -2.409 1.00 83.25 166 PRO A C 1
ATOM 1256 O O . PRO A 1 166 ? 7.885 9.951 -2.303 1.00 83.25 166 PRO A O 1
ATOM 1259 N N . MET A 1 167 ? 9.955 10.575 -1.686 1.00 85.50 167 MET A N 1
ATOM 1260 C CA . MET A 1 167 ? 9.523 11.538 -0.678 1.00 85.50 167 MET A CA 1
ATOM 1261 C C . MET A 1 167 ? 8.711 12.687 -1.295 1.00 85.50 167 MET A C 1
ATOM 1263 O O . MET A 1 167 ? 7.658 13.045 -0.777 1.00 85.50 167 MET A O 1
ATOM 1267 N N . GLN A 1 168 ? 9.165 13.257 -2.418 1.00 88.38 168 GLN A N 1
ATOM 1268 C CA . GLN A 1 168 ? 8.424 14.320 -3.108 1.00 88.38 168 GLN A CA 1
ATOM 1269 C C . GLN A 1 168 ? 7.087 13.809 -3.643 1.00 88.38 168 GLN A C 1
ATOM 1271 O O . GLN A 1 168 ? 6.068 14.472 -3.457 1.00 88.38 168 GLN A O 1
ATOM 1276 N N . HIS A 1 169 ? 7.074 12.624 -4.261 1.00 89.19 169 HIS A N 1
ATOM 1277 C CA . HIS A 1 169 ? 5.837 11.993 -4.714 1.00 89.19 169 HIS A CA 1
ATOM 1278 C C . HIS A 1 169 ? 4.853 11.836 -3.549 1.00 89.19 169 HIS A C 1
ATOM 1280 O O . HIS A 1 169 ? 3.740 12.357 -3.601 1.00 89.19 169 HIS A O 1
ATOM 1286 N N . ALA A 1 170 ? 5.305 11.225 -2.456 1.00 86.94 170 ALA A N 1
ATOM 1287 C CA . ALA A 1 170 ? 4.525 11.012 -1.248 1.00 86.94 170 ALA A CA 1
ATOM 1288 C C . ALA A 1 170 ? 3.925 12.307 -0.683 1.00 86.94 170 ALA A C 1
ATOM 1290 O O . ALA A 1 170 ? 2.720 12.362 -0.456 1.00 86.94 170 ALA A O 1
ATOM 1291 N N . PHE A 1 171 ? 4.714 13.374 -0.520 1.00 89.06 171 PHE A N 1
ATOM 1292 C CA . PHE A 1 171 ? 4.203 14.647 0.002 1.00 89.06 171 PHE A CA 1
ATOM 1293 C C . PHE A 1 171 ? 3.126 15.275 -0.882 1.00 89.06 171 PHE A C 1
ATOM 1295 O O . PHE A 1 171 ? 2.190 15.881 -0.363 1.00 89.06 171 PHE A O 1
ATOM 1302 N N . THR A 1 172 ? 3.231 15.124 -2.203 1.00 91.19 172 THR A N 1
ATOM 1303 C CA . THR A 1 172 ? 2.196 15.632 -3.114 1.00 91.19 172 THR A CA 1
ATOM 1304 C C . THR A 1 172 ? 0.917 14.802 -3.072 1.00 91.19 172 THR A C 1
ATOM 1306 O O . THR A 1 172 ? -0.159 15.370 -3.224 1.00 91.19 172 THR A O 1
ATOM 1309 N N . GLN A 1 173 ? 1.011 13.487 -2.845 1.00 89.56 173 GLN A N 1
ATOM 1310 C CA . GLN A 1 173 ? -0.137 12.571 -2.836 1.00 89.56 173 GLN A CA 1
ATOM 1311 C C . GLN A 1 173 ? -0.833 12.482 -1.474 1.00 89.56 173 GLN A C 1
ATOM 1313 O O . GLN A 1 173 ? -2.053 12.332 -1.413 1.00 89.56 173 GLN A O 1
ATOM 1318 N N . PHE A 1 174 ? -0.089 12.628 -0.377 1.00 88.69 174 PHE A N 1
ATOM 1319 C CA . PHE A 1 174 ? -0.602 12.542 0.988 1.00 88.69 174 PHE A CA 1
ATOM 1320 C C . PHE A 1 174 ? -1.842 13.413 1.266 1.00 88.69 174 PHE A C 1
ATOM 1322 O O . PHE A 1 174 ? -2.800 12.879 1.828 1.00 88.69 174 PHE A O 1
ATOM 1329 N N . PRO A 1 175 ? -1.917 14.701 0.861 1.00 90.62 175 PRO A N 1
ATOM 1330 C CA . PRO A 1 175 ? -3.124 15.499 1.089 1.00 90.62 175 PRO A CA 1
ATOM 1331 C C . PRO A 1 175 ? -4.353 14.931 0.363 1.00 90.62 175 PRO A C 1
ATOM 1333 O O . PRO A 1 175 ? -5.443 14.918 0.933 1.00 90.62 175 PRO A O 1
ATOM 1336 N N . TYR A 1 176 ? -4.192 14.395 -0.851 1.00 91.31 176 TYR A N 1
ATOM 1337 C CA . TYR A 1 176 ? -5.285 13.747 -1.583 1.00 91.31 176 TYR A CA 1
ATOM 1338 C C . TYR A 1 176 ? -5.707 12.431 -0.922 1.00 91.31 176 TYR A C 1
ATOM 1340 O O . TYR A 1 176 ? -6.902 12.158 -0.800 1.00 91.31 176 TYR A O 1
ATOM 1348 N N . ALA A 1 177 ? -4.744 11.650 -0.425 1.00 89.62 177 ALA A N 1
ATOM 1349 C CA . ALA A 1 177 ? -5.027 10.438 0.338 1.00 89.62 177 ALA A CA 1
ATOM 1350 C C . ALA A 1 177 ? -5.806 10.750 1.631 1.00 89.62 177 ALA A C 1
ATOM 1352 O O . ALA A 1 177 ? -6.778 10.060 1.939 1.00 89.62 177 ALA A O 1
ATOM 1353 N N . MET A 1 178 ? -5.447 11.820 2.353 1.00 91.00 178 MET A N 1
ATOM 1354 C CA . MET A 1 178 ? -6.173 12.264 3.553 1.00 91.00 178 MET A CA 1
ATOM 1355 C C . MET A 1 178 ? -7.610 12.693 3.253 1.00 91.00 178 MET A C 1
ATOM 1357 O O . MET A 1 178 ? -8.511 12.373 4.027 1.00 91.00 178 MET A O 1
ATOM 1361 N N . LEU A 1 179 ? -7.854 13.376 2.130 1.00 91.50 179 LEU A N 1
ATOM 1362 C CA . LEU A 1 179 ? -9.217 13.713 1.703 1.00 91.50 179 LEU A CA 1
ATOM 1363 C C . LEU A 1 179 ? -10.050 12.447 1.458 1.00 91.50 179 LEU A C 1
ATOM 1365 O O . LEU A 1 179 ? -11.191 12.363 1.916 1.00 91.50 179 LEU A O 1
ATOM 1369 N N . GLY A 1 180 ? -9.463 11.441 0.802 1.00 90.94 180 GLY A N 1
ATOM 1370 C CA . GLY A 1 180 ? -10.092 10.133 0.601 1.00 90.94 180 GLY A CA 1
ATOM 1371 C C . GLY A 1 180 ? -10.390 9.403 1.914 1.00 90.94 180 GLY A C 1
ATOM 1372 O O . GLY A 1 180 ? -11.484 8.859 2.081 1.00 90.94 180 GLY A O 1
ATOM 1373 N N . ALA A 1 181 ? -9.467 9.440 2.880 1.00 90.50 181 ALA A N 1
ATOM 1374 C CA . ALA A 1 181 ? -9.697 8.885 4.214 1.00 90.50 181 ALA A CA 1
ATOM 1375 C C . ALA A 1 181 ? -10.819 9.608 4.960 1.00 90.50 181 ALA A C 1
ATOM 1377 O O . ALA A 1 181 ? -11.692 8.950 5.520 1.00 90.50 181 ALA A O 1
ATOM 1378 N N . GLY A 1 182 ? -10.844 10.942 4.925 1.00 92.12 182 GLY A N 1
ATOM 1379 C CA . GLY A 1 182 ? -11.910 11.734 5.537 1.00 92.12 182 GLY A CA 1
ATOM 1380 C C . GLY A 1 182 ? -13.282 11.385 4.961 1.00 92.12 182 GLY A C 1
ATOM 1381 O O . GLY A 1 182 ? -14.216 11.096 5.710 1.00 92.12 182 GLY A O 1
ATOM 1382 N N . LEU A 1 183 ? -13.391 11.318 3.631 1.00 92.75 183 LEU A N 1
ATOM 1383 C CA . LEU A 1 183 ? -14.632 10.929 2.960 1.00 92.75 183 LEU A CA 1
ATOM 1384 C C . LEU A 1 183 ? -15.046 9.490 3.304 1.00 92.75 183 LEU A C 1
ATOM 1386 O O . LEU A 1 183 ? -16.230 9.224 3.518 1.00 92.75 183 LEU A O 1
ATOM 1390 N N . SER A 1 184 ? -14.082 8.575 3.409 1.00 91.19 184 SER A N 1
ATOM 1391 C CA . SER A 1 184 ? -14.330 7.180 3.790 1.00 91.19 184 SER A CA 1
ATOM 1392 C C . SER A 1 184 ? -14.858 7.074 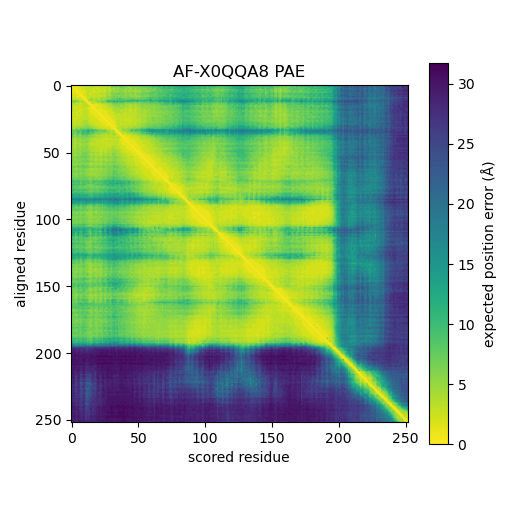5.220 1.00 91.19 184 SER A C 1
ATOM 1394 O O . SER A 1 184 ? -15.868 6.411 5.440 1.00 91.19 184 SER A O 1
ATOM 1396 N N . VAL A 1 185 ? -14.260 7.786 6.183 1.00 92.06 185 VAL A N 1
ATOM 1397 C CA . VAL A 1 185 ? -14.748 7.835 7.575 1.00 92.06 185 VAL A CA 1
ATOM 1398 C C . VAL A 1 185 ? -16.182 8.357 7.631 1.00 92.06 185 VAL A C 1
ATOM 1400 O O . VAL A 1 185 ? -17.032 7.728 8.258 1.00 92.06 185 VAL A O 1
ATOM 1403 N N . VAL A 1 186 ? -16.478 9.466 6.945 1.00 92.00 186 VAL A N 1
ATOM 1404 C CA . VAL A 1 186 ? -17.838 10.033 6.892 1.00 92.00 186 VAL A CA 1
ATOM 1405 C C . VAL A 1 186 ? -18.823 9.040 6.275 1.00 92.00 186 VAL A C 1
ATOM 1407 O O . VAL A 1 186 ? -19.925 8.868 6.792 1.00 92.00 186 VAL A O 1
ATOM 1410 N N . THR A 1 187 ? -18.418 8.346 5.212 1.00 89.94 187 THR A N 1
ATOM 1411 C CA . THR A 1 187 ? -19.253 7.344 4.540 1.00 89.94 187 THR A CA 1
ATOM 1412 C C . THR A 1 187 ? -19.529 6.147 5.449 1.00 89.94 187 THR A C 1
ATOM 1414 O O . THR A 1 187 ? -20.683 5.752 5.597 1.00 89.94 187 THR A O 1
ATOM 1417 N N . PHE A 1 188 ? -18.513 5.598 6.120 1.00 88.69 188 PHE A N 1
ATOM 1418 C CA . PHE A 1 188 ? -18.688 4.468 7.037 1.00 88.69 188 PHE A CA 1
ATOM 1419 C C . PHE A 1 188 ? -19.492 4.838 8.283 1.00 88.69 188 PHE A C 1
ATOM 1421 O O . PHE A 1 188 ? -20.314 4.036 8.723 1.00 88.69 188 PHE A O 1
ATOM 1428 N N . LEU A 1 189 ? -19.328 6.054 8.814 1.00 89.06 189 LEU A N 1
ATOM 1429 C CA . LEU A 1 189 ? -20.192 6.568 9.879 1.00 89.06 189 LEU A CA 1
ATOM 1430 C C . LEU A 1 189 ? -21.635 6.706 9.391 1.00 89.06 189 LEU A C 1
ATOM 1432 O O . LEU A 1 189 ? -22.548 6.226 10.056 1.00 89.06 189 LEU A O 1
ATOM 1436 N N . GLY A 1 190 ? -21.851 7.309 8.218 1.00 86.69 190 GLY A N 1
ATOM 1437 C CA . GLY A 1 190 ? -23.176 7.451 7.613 1.00 86.69 190 GLY A CA 1
ATOM 1438 C C . GLY A 1 190 ? -23.875 6.104 7.427 1.00 86.69 190 GLY A C 1
ATOM 1439 O O . GLY A 1 190 ? -25.020 5.942 7.844 1.00 86.69 190 GLY A O 1
ATOM 1440 N N . LEU A 1 191 ? -23.164 5.110 6.890 1.00 84.69 191 LEU A N 1
ATOM 1441 C CA . LEU A 1 191 ? -23.667 3.743 6.738 1.00 84.69 191 LEU A CA 1
ATOM 1442 C C . LEU A 1 191 ? -23.952 3.080 8.094 1.00 84.69 191 LEU A C 1
ATOM 1444 O O . LEU A 1 191 ? -24.995 2.447 8.245 1.00 84.69 191 LEU A O 1
ATOM 1448 N N . GLY A 1 192 ? -23.096 3.288 9.099 1.00 83.44 192 GLY A N 1
ATOM 1449 C CA . GLY A 1 192 ? -23.326 2.829 10.472 1.00 83.44 192 GLY A CA 1
ATOM 1450 C C . GLY A 1 192 ? -24.595 3.418 11.103 1.00 83.44 192 GLY A C 1
ATOM 1451 O O . GLY A 1 192 ? -25.380 2.692 11.711 1.00 83.44 192 GLY A O 1
ATOM 1452 N N . TYR A 1 193 ? -24.869 4.710 10.897 1.00 81.62 193 TYR A N 1
ATOM 1453 C CA . TYR A 1 193 ? -26.122 5.344 11.331 1.00 81.62 193 TYR A CA 1
ATOM 1454 C C . TYR A 1 193 ? -27.342 4.838 10.551 1.00 81.62 193 TYR A C 1
ATOM 1456 O O . TYR A 1 193 ? -28.415 4.658 11.132 1.00 81.62 193 TYR A O 1
ATOM 1464 N N . MET A 1 194 ? -27.200 4.584 9.247 1.00 77.38 194 MET A N 1
ATOM 1465 C CA . MET A 1 194 ? -28.280 4.032 8.422 1.00 77.38 194 MET A CA 1
ATOM 1466 C C . MET A 1 194 ? -28.656 2.607 8.838 1.00 77.38 194 MET A C 1
ATOM 1468 O O . MET A 1 194 ? -29.837 2.275 8.776 1.00 77.38 194 MET A O 1
ATOM 1472 N N . MET A 1 195 ? -27.705 1.805 9.330 1.00 66.69 195 MET A N 1
ATOM 1473 C CA . MET A 1 195 ? -27.992 0.485 9.911 1.00 66.69 195 MET A CA 1
ATOM 1474 C C . MET A 1 195 ? -28.824 0.551 11.197 1.00 66.69 195 MET A C 1
ATOM 1476 O O . MET A 1 195 ? -29.515 -0.410 11.526 1.00 66.69 195 MET A O 1
ATOM 1480 N N . LEU A 1 196 ? -28.777 1.672 11.925 1.00 55.66 196 LEU A N 1
ATOM 1481 C CA . LEU A 1 196 ? -29.521 1.853 13.174 1.00 55.66 196 LEU A CA 1
ATOM 1482 C C . LEU A 1 196 ? -30.957 2.326 12.961 1.00 55.66 196 LEU A C 1
ATOM 1484 O O . LEU A 1 196 ? -31.796 2.158 13.848 1.00 55.66 196 LEU A O 1
ATOM 1488 N N . LYS A 1 197 ? -31.287 2.862 11.777 1.00 43.75 197 LYS A N 1
ATOM 1489 C CA . LYS A 1 197 ? -32.694 2.895 11.386 1.00 43.75 197 LYS A CA 1
ATOM 1490 C C . LYS A 1 197 ? -33.126 1.442 11.265 1.00 43.75 197 LYS A C 1
ATOM 1492 O O . LYS A 1 197 ? -32.527 0.727 10.464 1.00 43.75 197 LYS A O 1
ATOM 1497 N N . PRO A 1 198 ? -34.157 0.996 12.006 1.00 40.28 198 PRO A N 1
ATOM 1498 C CA . PRO A 1 198 ? -34.697 -0.315 11.747 1.00 40.28 198 PRO A CA 1
ATOM 1499 C C . PRO A 1 198 ? -35.078 -0.311 10.271 1.00 40.28 198 PRO A C 1
ATOM 1501 O O . PRO A 1 198 ? -35.955 0.448 9.843 1.00 40.28 198 PRO A O 1
ATOM 1504 N N . ILE A 1 199 ? -34.408 -1.152 9.481 1.00 45.84 199 ILE A N 1
ATOM 1505 C CA . ILE A 1 199 ? -35.056 -1.754 8.326 1.00 45.84 199 ILE A CA 1
ATOM 1506 C C . ILE A 1 199 ? -36.413 -2.160 8.884 1.00 45.84 199 ILE A C 1
ATOM 1508 O O . ILE A 1 199 ? -36.463 -2.919 9.854 1.00 45.84 199 ILE A O 1
ATOM 1512 N N . LYS A 1 200 ? -37.497 -1.549 8.394 1.00 33.12 200 LYS A N 1
ATOM 1513 C CA . LYS A 1 200 ? -38.849 -1.924 8.797 1.00 33.12 200 LYS A CA 1
ATOM 1514 C C . LYS A 1 200 ? -39.042 -3.383 8.382 1.00 33.12 200 LYS A C 1
ATOM 1516 O O . LYS A 1 200 ? -39.628 -3.664 7.347 1.00 33.12 200 LYS A O 1
ATOM 1521 N N . LEU A 1 201 ? -38.594 -4.318 9.210 1.00 40.94 201 LEU A N 1
ATOM 1522 C CA . LEU A 1 201 ? -38.984 -5.718 9.195 1.00 40.94 201 LEU A CA 1
ATOM 1523 C C . LEU A 1 201 ? -40.353 -5.824 9.879 1.00 40.94 201 LEU A C 1
ATOM 1525 O O . LEU A 1 201 ? -40.564 -6.639 10.765 1.00 40.94 201 LEU A O 1
ATOM 1529 N N . ASN A 1 202 ? -41.300 -4.972 9.475 1.00 35.97 202 ASN A N 1
ATOM 1530 C CA . ASN A 1 202 ? -42.698 -5.083 9.871 1.00 35.97 202 ASN A CA 1
ATOM 1531 C C . ASN A 1 202 ? -43.513 -5.672 8.720 1.00 35.97 202 ASN A C 1
ATOM 1533 O O . ASN A 1 202 ? -44.449 -5.030 8.256 1.00 35.97 202 ASN A O 1
ATOM 1537 N N . GLN A 1 203 ? -43.110 -6.853 8.238 1.00 40.56 203 GLN A N 1
ATOM 1538 C CA . GLN A 1 203 ? -43.985 -7.746 7.462 1.00 40.56 203 GLN A CA 1
ATOM 1539 C C . GLN A 1 203 ? -43.771 -9.251 7.716 1.00 40.56 203 GLN A C 1
ATOM 1541 O O . GLN A 1 203 ? -44.551 -10.036 7.193 1.00 40.56 203 GLN A O 1
ATOM 1546 N N . TYR A 1 204 ? -42.812 -9.687 8.552 1.00 39.28 204 TYR A N 1
ATOM 1547 C CA . TYR A 1 204 ? -42.548 -11.130 8.734 1.00 39.28 204 TYR A CA 1
ATOM 1548 C C . TYR A 1 204 ? -42.290 -11.602 10.178 1.00 39.28 204 TYR A C 1
ATOM 1550 O O . TYR A 1 204 ? -41.617 -12.604 10.373 1.00 39.28 204 TYR A O 1
ATOM 1558 N N . GLY A 1 205 ? -42.830 -10.921 11.197 1.00 33.97 205 GLY A N 1
ATOM 1559 C CA . GLY A 1 205 ? -43.068 -11.534 12.519 1.00 33.97 205 GLY A CA 1
ATOM 1560 C C . GLY A 1 205 ? -41.902 -12.292 13.182 1.00 33.97 205 GLY A C 1
ATOM 1561 O O . GLY A 1 205 ? -42.139 -13.318 13.814 1.00 33.97 205 GLY A O 1
ATOM 1562 N N . LEU A 1 206 ? -40.658 -11.819 13.065 1.00 37.16 206 LEU A N 1
ATOM 1563 C CA . LEU A 1 206 ? -39.489 -12.474 13.660 1.00 37.16 206 LEU A CA 1
ATOM 1564 C C . LEU A 1 206 ? -38.903 -11.611 14.779 1.00 37.16 206 LEU A C 1
ATOM 1566 O O . LEU A 1 206 ? -38.126 -10.686 14.557 1.00 37.16 206 LEU A O 1
ATOM 1570 N N . ASN A 1 207 ? -39.314 -11.942 16.003 1.00 28.41 207 ASN A N 1
ATOM 1571 C CA . ASN A 1 207 ? -38.666 -11.517 17.237 1.00 28.41 207 ASN A CA 1
ATOM 1572 C C . ASN A 1 207 ? -37.219 -12.031 17.260 1.00 28.41 207 ASN A C 1
ATOM 1574 O O . ASN A 1 207 ? -36.994 -13.208 16.989 1.00 28.41 207 ASN A O 1
ATOM 1578 N N . TYR A 1 208 ? -36.272 -11.143 17.587 1.00 40.31 208 TYR A N 1
ATOM 1579 C CA . TYR A 1 208 ? -34.890 -11.419 18.009 1.00 40.31 208 TYR A CA 1
ATOM 1580 C C . TYR A 1 208 ? -34.369 -12.830 17.685 1.00 40.31 208 TYR A C 1
ATOM 1582 O O . TYR A 1 208 ? -34.314 -13.699 18.552 1.00 40.31 208 TYR A O 1
ATOM 1590 N N . CYS A 1 209 ? -33.946 -13.066 16.445 1.00 29.12 209 CYS A N 1
ATOM 1591 C CA . CYS A 1 209 ? -33.230 -14.286 16.089 1.00 29.12 209 CYS A CA 1
ATOM 1592 C C . CYS A 1 209 ? -31.875 -13.917 15.490 1.00 29.12 209 CYS A C 1
ATOM 1594 O O . CYS A 1 209 ? -31.786 -13.449 14.360 1.00 29.12 209 CYS A O 1
ATOM 1596 N N . ARG A 1 210 ? -30.839 -14.096 16.326 1.00 31.23 210 ARG A N 1
ATOM 1597 C CA . ARG A 1 210 ? -29.532 -14.691 16.007 1.00 31.23 210 ARG A CA 1
ATOM 1598 C C . ARG A 1 210 ? -29.327 -14.825 14.492 1.00 31.23 210 ARG A C 1
ATOM 1600 O O . ARG A 1 210 ? -30.011 -15.644 13.889 1.00 31.23 210 ARG A O 1
ATOM 1607 N N . TYR A 1 211 ? -28.406 -14.050 13.905 1.00 34.38 211 TYR A N 1
ATOM 1608 C CA . TYR A 1 211 ? -27.978 -14.212 12.510 1.00 34.38 211 TYR A CA 1
ATOM 1609 C C . TYR A 1 211 ? -27.512 -15.661 12.298 1.00 34.38 211 TYR A C 1
ATOM 1611 O O . TYR A 1 211 ? -26.353 -16.017 12.497 1.00 34.38 211 TYR A O 1
ATOM 1619 N N . THR A 1 212 ? -28.441 -16.541 11.943 1.00 31.78 212 THR A N 1
ATOM 1620 C CA . THR A 1 212 ? -28.137 -17.823 11.333 1.00 31.78 212 THR A CA 1
ATOM 1621 C C . THR A 1 212 ? -27.630 -17.455 9.953 1.00 31.78 212 THR A C 1
ATOM 1623 O O . THR A 1 212 ? -28.434 -17.082 9.104 1.00 31.78 212 THR A O 1
ATOM 1626 N N . LEU A 1 213 ? -26.303 -17.485 9.774 1.00 37.31 213 LEU A N 1
ATOM 1627 C CA . LEU A 1 213 ? -25.636 -17.365 8.476 1.00 37.31 213 LEU A CA 1
ATOM 1628 C C . LEU A 1 213 ? -26.491 -18.082 7.422 1.00 37.31 213 LEU A C 1
ATOM 1630 O O . LEU A 1 213 ? -26.689 -19.302 7.522 1.00 37.31 213 LEU A O 1
ATOM 1634 N N . THR A 1 214 ? -27.030 -17.337 6.459 1.00 38.03 214 THR A N 1
ATOM 1635 C CA . THR A 1 214 ? -27.708 -17.924 5.303 1.00 38.03 214 THR A CA 1
ATOM 1636 C C . THR A 1 214 ? -26.717 -18.850 4.600 1.00 38.03 214 THR A C 1
ATOM 1638 O O . THR A 1 214 ? -25.505 -18.615 4.609 1.00 38.03 214 THR A O 1
ATOM 1641 N N . ASN A 1 215 ? -27.199 -19.958 4.030 1.00 33.97 215 ASN A N 1
ATOM 1642 C CA . ASN A 1 215 ? -26.317 -20.939 3.386 1.00 33.97 215 ASN A CA 1
ATOM 1643 C C . ASN A 1 215 ? -25.441 -20.306 2.286 1.00 33.97 215 ASN A C 1
ATOM 1645 O O . ASN A 1 215 ? -24.328 -20.778 2.076 1.00 33.97 215 ASN A O 1
ATOM 1649 N N . ASP A 1 216 ? -25.884 -19.201 1.677 1.00 34.81 216 ASP A N 1
ATOM 1650 C CA . ASP A 1 216 ? -25.106 -18.416 0.714 1.00 34.81 216 ASP A CA 1
ATOM 1651 C C . ASP A 1 216 ? -23.931 -17.649 1.343 1.00 34.81 216 ASP A C 1
ATOM 1653 O O . ASP A 1 216 ? -22.856 -17.612 0.751 1.00 34.81 216 ASP A O 1
ATOM 1657 N N . GLU A 1 217 ? -24.063 -17.103 2.559 1.00 37.00 217 GLU A N 1
ATOM 1658 C CA . GLU A 1 217 ? -22.947 -16.459 3.275 1.00 37.00 217 GLU A CA 1
ATOM 1659 C C . GLU A 1 217 ? -21.958 -17.490 3.834 1.00 37.00 217 GLU A C 1
ATOM 1661 O O . GLU A 1 217 ? -20.750 -17.259 3.797 1.00 37.00 217 GLU A O 1
ATOM 1666 N N . LYS A 1 218 ? -22.429 -18.675 4.259 1.00 33.12 218 LYS A N 1
ATOM 1667 C CA . LYS A 1 218 ? -21.534 -19.804 4.590 1.00 33.12 218 LYS A CA 1
ATOM 1668 C C . LYS A 1 218 ? -20.765 -20.285 3.366 1.00 33.12 218 LYS A C 1
ATOM 1670 O O . LYS A 1 218 ? -19.579 -20.581 3.476 1.00 33.12 218 LYS A O 1
ATOM 1675 N N . LEU A 1 219 ? -21.426 -20.343 2.207 1.00 33.06 219 LEU A N 1
ATOM 1676 C CA . LEU A 1 219 ? -20.786 -20.671 0.940 1.00 33.06 219 LEU A CA 1
ATOM 1677 C C . LEU A 1 219 ? -19.810 -19.566 0.528 1.00 33.06 219 LEU A C 1
ATOM 1679 O O . LEU A 1 219 ? -18.737 -19.893 0.050 1.00 33.06 219 LEU A O 1
ATOM 1683 N N . PHE A 1 220 ? -20.118 -18.284 0.741 1.00 36.69 220 PHE A N 1
ATOM 1684 C CA . PHE A 1 220 ? -19.222 -17.178 0.396 1.00 36.69 220 PHE A CA 1
ATOM 1685 C C . PHE A 1 220 ? -17.975 -17.158 1.281 1.00 36.69 220 PHE A C 1
ATOM 1687 O O . PHE A 1 220 ? -16.875 -17.093 0.746 1.00 36.69 220 PHE A O 1
ATOM 1694 N N . VAL A 1 221 ? -18.119 -17.310 2.603 1.00 37.50 221 VAL A N 1
ATOM 1695 C CA . VAL A 1 221 ? -16.987 -17.423 3.541 1.00 37.50 221 VAL A CA 1
ATOM 1696 C C . VAL A 1 221 ? -16.165 -18.682 3.248 1.00 37.50 221 VAL A C 1
ATOM 1698 O O . VAL A 1 221 ? -14.956 -18.574 3.089 1.00 37.50 221 VAL A O 1
ATOM 1701 N N . SER A 1 222 ? -16.800 -19.843 3.037 1.00 32.50 222 SER A N 1
ATOM 1702 C CA . SER A 1 222 ? -16.108 -21.090 2.662 1.00 32.50 222 SER A CA 1
ATOM 1703 C C . SER A 1 222 ? -15.418 -21.001 1.296 1.00 32.50 222 SER A C 1
ATOM 1705 O O . SER A 1 222 ? -14.314 -21.515 1.121 1.00 32.50 222 SER A O 1
ATOM 1707 N N . LYS A 1 223 ? -16.025 -20.318 0.320 1.00 32.41 223 LYS A N 1
ATOM 1708 C CA . LYS A 1 223 ? -15.464 -20.136 -1.023 1.00 32.41 223 LYS A CA 1
ATOM 1709 C C . LYS A 1 223 ? -14.325 -19.118 -1.013 1.00 32.41 223 LYS A C 1
ATOM 1711 O O . LYS A 1 223 ? -13.349 -19.350 -1.714 1.00 32.41 223 LYS A O 1
ATOM 1716 N N . TYR A 1 224 ? -14.383 -18.076 -0.180 1.00 40.28 224 TYR A N 1
ATOM 1717 C CA . TYR A 1 224 ? -13.280 -17.125 0.013 1.00 40.28 224 TYR A CA 1
ATOM 1718 C C . TYR A 1 224 ? -12.105 -17.749 0.771 1.00 40.28 224 TYR A C 1
ATOM 1720 O O . TYR A 1 224 ? -10.965 -17.611 0.334 1.00 40.28 224 TYR A O 1
ATOM 1728 N N . GLU A 1 225 ? -12.382 -18.494 1.845 1.00 34.94 225 GLU A N 1
ATOM 1729 C CA . GLU A 1 225 ? -11.390 -19.280 2.587 1.00 34.94 225 GLU A CA 1
ATOM 1730 C C . GLU A 1 225 ? -10.715 -20.289 1.643 1.00 34.94 225 GLU A C 1
ATOM 1732 O O . GLU A 1 225 ? -9.491 -20.331 1.560 1.00 34.94 225 GLU A O 1
ATOM 1737 N N . SER A 1 226 ? -11.490 -20.971 0.786 1.00 29.17 226 SER A N 1
ATOM 1738 C CA . SER A 1 226 ? -10.943 -21.877 -0.230 1.00 29.17 226 SER A CA 1
ATOM 1739 C C . SER A 1 226 ? -10.159 -21.158 -1.340 1.00 29.17 226 SER A C 1
ATOM 1741 O O . SER A 1 226 ? -9.048 -21.579 -1.637 1.00 29.17 226 SER A O 1
ATOM 1743 N N . SER A 1 227 ? -10.636 -20.043 -1.915 1.00 31.61 227 SER A N 1
ATOM 1744 C CA . SER A 1 227 ? -9.918 -19.282 -2.958 1.00 31.61 227 SER A CA 1
ATOM 1745 C C . SER A 1 227 ? -8.589 -18.705 -2.468 1.00 31.61 227 SER A C 1
ATOM 1747 O O . SER A 1 227 ? -7.640 -18.626 -3.250 1.00 31.61 227 SER A O 1
ATOM 1749 N N . PHE A 1 228 ? -8.488 -18.347 -1.185 1.00 33.41 228 PHE A N 1
ATOM 1750 C CA . PHE A 1 228 ? -7.244 -17.857 -0.593 1.00 33.41 228 PHE A CA 1
ATOM 1751 C C . PHE A 1 228 ? -6.295 -19.000 -0.201 1.00 33.41 228 PHE A C 1
ATOM 1753 O O . PHE A 1 228 ? -5.090 -18.888 -0.437 1.00 33.41 228 PHE A O 1
ATOM 1760 N N . THR A 1 229 ? -6.821 -20.137 0.285 1.00 32.25 229 THR A N 1
ATOM 1761 C CA . THR A 1 229 ? -6.030 -21.369 0.438 1.00 32.25 229 THR A CA 1
ATOM 1762 C C . THR A 1 229 ? -5.478 -21.820 -0.911 1.00 32.25 229 THR A C 1
ATOM 1764 O O . THR A 1 229 ? -4.283 -22.053 -1.002 1.00 32.25 229 THR A O 1
ATOM 1767 N N . TYR A 1 230 ? -6.261 -21.831 -1.997 1.00 29.66 230 TYR A N 1
ATOM 1768 C CA . TYR A 1 230 ? -5.747 -22.208 -3.319 1.00 29.66 230 TYR A CA 1
ATOM 1769 C C . TYR A 1 230 ? -4.570 -21.315 -3.753 1.00 29.66 230 TYR A C 1
ATOM 1771 O O . TYR A 1 230 ? -3.546 -21.846 -4.171 1.00 29.66 230 TYR A O 1
ATOM 1779 N N . SER A 1 231 ? -4.632 -19.992 -3.572 1.00 28.06 231 SER A N 1
ATOM 1780 C CA . SER A 1 231 ? -3.539 -19.098 -3.999 1.00 28.06 231 SER A CA 1
ATOM 1781 C C . SER A 1 231 ? -2.230 -19.282 -3.203 1.00 28.06 231 SER A C 1
ATOM 1783 O O . SER A 1 231 ? -1.143 -19.178 -3.769 1.00 28.06 231 SER A O 1
ATOM 1785 N N . ILE A 1 232 ? -2.304 -19.630 -1.911 1.00 32.97 232 ILE A N 1
ATOM 1786 C CA . ILE A 1 232 ? -1.117 -19.905 -1.071 1.00 32.97 232 ILE A CA 1
ATOM 1787 C C . ILE A 1 232 ? -0.631 -21.358 -1.238 1.00 32.97 232 ILE A C 1
ATOM 1789 O O . ILE A 1 232 ? 0.571 -21.631 -1.233 1.00 32.97 232 ILE A O 1
ATOM 1793 N N . THR A 1 233 ? -1.541 -22.303 -1.470 1.00 28.88 233 THR A N 1
ATOM 1794 C CA . THR A 1 233 ? -1.237 -23.726 -1.662 1.00 28.88 233 THR A CA 1
ATOM 1795 C C . THR A 1 233 ? -0.646 -24.018 -3.049 1.00 28.88 233 THR A C 1
ATOM 1797 O O . THR A 1 233 ? 0.240 -24.870 -3.156 1.00 28.88 233 THR A O 1
ATOM 1800 N N . TYR A 1 234 ? -1.020 -23.279 -4.104 1.00 28.52 234 TYR A N 1
ATOM 1801 C CA . TYR A 1 234 ? -0.437 -23.454 -5.447 1.00 28.52 234 TYR A CA 1
ATOM 1802 C C . TYR A 1 234 ? 1.042 -23.037 -5.544 1.00 28.52 234 TYR A C 1
ATOM 1804 O O . TYR A 1 234 ? 1.751 -23.562 -6.404 1.00 28.52 234 TYR A O 1
ATOM 1812 N N . LEU A 1 235 ? 1.546 -22.179 -4.642 1.00 28.47 235 LEU A N 1
ATOM 1813 C CA . LEU A 1 235 ? 2.977 -21.846 -4.567 1.00 28.47 235 LEU A CA 1
ATOM 1814 C C . LEU A 1 235 ? 3.804 -22.811 -3.693 1.00 28.47 235 LEU A C 1
ATOM 1816 O O . LEU A 1 235 ? 5.030 -22.778 -3.762 1.00 28.47 235 LEU A O 1
ATOM 1820 N N . SER A 1 236 ? 3.169 -23.690 -2.904 1.00 26.16 236 SER A N 1
ATOM 1821 C CA . SER A 1 236 ? 3.866 -24.591 -1.966 1.00 26.16 236 SER A CA 1
ATOM 1822 C C . SER A 1 236 ? 3.713 -26.090 -2.295 1.00 26.16 236 SER A C 1
ATOM 1824 O O . SER A 1 236 ? 4.597 -26.886 -1.979 1.00 26.16 236 SER A O 1
ATOM 1826 N N . ILE A 1 237 ? 2.667 -26.513 -3.021 1.00 28.80 237 ILE A N 1
ATOM 1827 C CA . ILE A 1 237 ? 2.382 -27.940 -3.292 1.00 28.80 237 ILE A CA 1
ATOM 1828 C C . ILE A 1 237 ? 2.646 -28.327 -4.759 1.00 28.80 237 ILE A C 1
ATOM 1830 O O . ILE A 1 237 ? 1.805 -28.890 -5.456 1.00 28.80 237 ILE A O 1
ATOM 1834 N N . LYS A 1 238 ? 3.874 -28.097 -5.236 1.00 27.78 238 LYS A N 1
ATOM 1835 C CA . LYS A 1 238 ? 4.485 -28.978 -6.258 1.00 27.78 238 LYS A CA 1
ATOM 1836 C C . LYS A 1 238 ? 5.474 -29.989 -5.653 1.00 27.78 238 LYS A C 1
ATOM 1838 O O . LYS A 1 238 ? 6.098 -30.732 -6.400 1.00 27.78 238 LYS A O 1
ATOM 1843 N N . GLY A 1 239 ? 5.586 -30.053 -4.319 1.00 30.72 239 GLY A N 1
ATOM 1844 C CA . GLY A 1 239 ? 6.642 -30.805 -3.630 1.00 30.72 239 GLY A CA 1
ATOM 1845 C C . GLY A 1 239 ? 6.272 -32.113 -2.917 1.00 30.72 239 GLY A C 1
ATOM 1846 O O . GLY A 1 239 ? 7.146 -32.961 -2.813 1.00 30.72 239 GLY A O 1
ATOM 1847 N N . LEU A 1 240 ? 5.042 -32.336 -2.426 1.00 27.70 240 LEU A N 1
ATOM 1848 C CA . LEU A 1 240 ? 4.738 -33.501 -1.563 1.00 27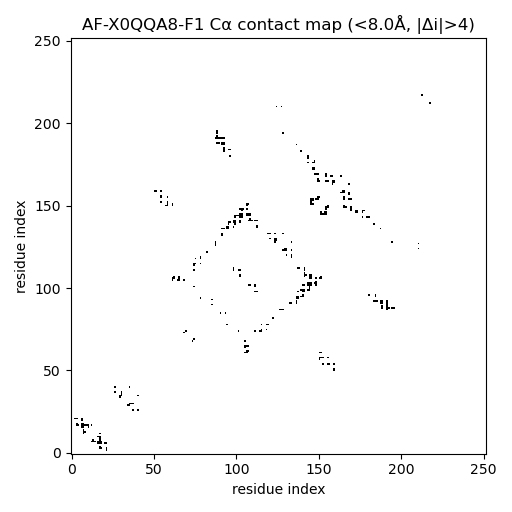.70 240 LEU A CA 1
ATOM 1849 C C . LEU A 1 240 ? 3.314 -34.057 -1.793 1.00 27.70 240 LEU A C 1
ATOM 1851 O O . LEU A 1 240 ? 2.406 -33.889 -0.983 1.00 27.70 240 LEU A O 1
ATOM 1855 N N . ARG A 1 241 ? 3.113 -34.761 -2.915 1.00 28.80 241 ARG A N 1
ATOM 1856 C CA . ARG A 1 241 ? 1.979 -35.685 -3.114 1.00 28.80 241 ARG A CA 1
ATOM 1857 C C . ARG A 1 241 ? 2.228 -36.957 -2.292 1.00 28.80 241 ARG A C 1
ATOM 1859 O O . ARG A 1 241 ? 2.972 -37.795 -2.782 1.00 28.80 241 ARG A O 1
ATOM 1866 N N . SER A 1 242 ? 1.625 -37.131 -1.105 1.00 28.39 242 SER A N 1
ATOM 1867 C CA . SER A 1 242 ? 1.343 -38.495 -0.585 1.00 28.39 242 SER A CA 1
ATOM 1868 C C . SER A 1 242 ? 0.455 -38.643 0.674 1.00 28.39 242 SER A C 1
ATOM 1870 O O . SER A 1 242 ? 0.209 -39.785 1.054 1.00 28.39 242 SER A O 1
ATOM 1872 N N . CYS A 1 243 ? -0.039 -37.590 1.346 1.00 27.25 243 CYS A N 1
ATOM 1873 C CA . CYS A 1 243 ? -0.647 -37.756 2.691 1.00 27.25 243 CYS A CA 1
ATOM 1874 C C . CYS A 1 243 ? -2.150 -37.437 2.852 1.00 27.25 243 CYS A C 1
ATOM 1876 O O . CYS A 1 243 ? -2.650 -37.489 3.973 1.00 27.25 243 CYS A O 1
ATOM 1878 N N . GLU A 1 244 ? -2.912 -37.156 1.791 1.00 29.47 244 GLU A N 1
ATOM 1879 C CA . GLU A 1 244 ? -4.323 -36.734 1.950 1.00 29.47 244 GLU A CA 1
ATOM 1880 C C . GLU A 1 244 ? -5.363 -37.866 2.055 1.00 29.47 244 GLU A C 1
ATOM 1882 O O . GLU A 1 244 ? -6.547 -37.602 2.247 1.00 29.47 244 GLU A O 1
ATOM 1887 N N . THR A 1 245 ? -4.974 -39.141 2.010 1.00 30.05 245 THR A N 1
ATOM 1888 C CA . THR A 1 245 ? -5.958 -40.244 2.035 1.00 30.05 245 THR A CA 1
ATOM 1889 C C . THR A 1 245 ? -6.333 -40.727 3.449 1.00 30.05 245 THR A C 1
ATOM 1891 O O . THR A 1 245 ? -7.245 -41.540 3.581 1.00 30.05 245 THR A O 1
ATOM 1894 N N . LEU A 1 246 ? -5.692 -40.238 4.524 1.00 28.53 246 LEU A N 1
ATOM 1895 C CA . LEU A 1 246 ? -5.887 -40.798 5.878 1.00 28.53 246 LEU A CA 1
ATOM 1896 C C . LEU A 1 246 ? -6.829 -40.017 6.818 1.00 28.53 246 LEU A C 1
ATOM 1898 O O . LEU A 1 246 ? -7.345 -40.604 7.766 1.00 28.53 246 LEU A O 1
ATOM 1902 N N . LEU A 1 247 ? -7.098 -38.729 6.581 1.00 30.20 247 LEU A N 1
ATOM 1903 C CA . LEU A 1 247 ? -7.811 -37.884 7.560 1.00 30.20 247 LEU A CA 1
ATOM 1904 C C . LEU A 1 247 ? -9.346 -37.863 7.415 1.00 30.20 247 LEU A C 1
ATOM 1906 O O . LEU A 1 247 ? -10.037 -37.328 8.278 1.00 30.20 247 LEU A O 1
ATOM 1910 N N . TRP A 1 248 ? -9.906 -38.518 6.394 1.00 28.95 248 TRP A N 1
ATOM 1911 C CA . TRP A 1 248 ? -11.359 -38.569 6.152 1.00 28.95 248 TRP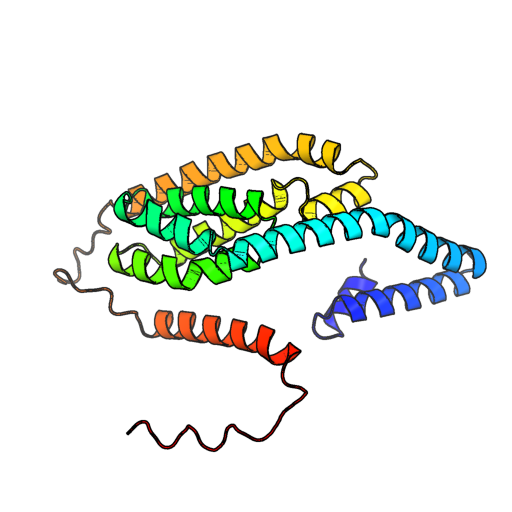 A CA 1
ATOM 1912 C C . TRP A 1 248 ? -12.125 -39.619 6.993 1.00 28.95 248 TRP A C 1
ATOM 1914 O O . TRP A 1 248 ? -13.341 -39.738 6.861 1.00 28.95 248 TRP A O 1
ATOM 1924 N N . ARG A 1 249 ? -11.453 -40.395 7.864 1.00 30.12 249 ARG A N 1
ATOM 1925 C CA . ARG A 1 249 ? -12.063 -41.518 8.621 1.00 30.12 249 ARG A CA 1
ATOM 1926 C C . ARG A 1 249 ? -12.338 -41.288 10.116 1.00 30.12 249 ARG A C 1
ATOM 1928 O O . ARG A 1 249 ? -12.863 -42.201 10.742 1.00 30.12 249 ARG A O 1
ATOM 1935 N N . LEU A 1 250 ? -12.053 -40.116 10.696 1.00 31.34 250 LEU A N 1
ATOM 1936 C CA . LEU A 1 250 ? -12.206 -39.881 12.151 1.00 31.34 250 LEU A CA 1
ATOM 1937 C C . LEU A 1 250 ? -13.095 -38.682 12.530 1.00 31.34 250 LEU A C 1
ATOM 1939 O O . LEU A 1 250 ? -12.852 -38.000 13.522 1.00 31.34 250 LEU A O 1
ATOM 1943 N N . ARG A 1 251 ? -14.165 -38.432 11.768 1.00 33.47 251 ARG A N 1
ATOM 1944 C CA . ARG A 1 251 ? -15.262 -37.558 12.219 1.00 33.47 251 ARG A CA 1
ATOM 1945 C C . ARG A 1 251 ? -16.630 -38.162 11.888 1.00 33.47 251 ARG A C 1
ATOM 1947 O O . ARG A 1 251 ? -17.429 -37.587 11.155 1.00 33.47 251 ARG A O 1
ATOM 1954 N N . LYS A 1 252 ? -16.848 -39.368 12.409 1.00 35.19 252 LYS A N 1
ATOM 1955 C CA . LYS A 1 252 ? -18.153 -39.853 12.864 1.00 35.19 252 LYS A CA 1
ATOM 1956 C C . LYS A 1 252 ? -18.057 -40.030 14.368 1.00 35.19 252 LYS A C 1
ATOM 1958 O O . LYS A 1 252 ? -16.990 -40.522 14.797 1.00 35.19 252 LYS A O 1
#